Protein AF-A0A956KUN6-F1 (afdb_monomer_lite)

Structure (mmCIF, N/CA/C/O backbone):
data_AF-A0A956KUN6-F1
#
_entry.id   AF-A0A956KUN6-F1
#
loop_
_atom_site.group_PDB
_atom_site.id
_atom_site.type_symbol
_atom_site.label_atom_id
_atom_site.label_alt_id
_atom_site.label_comp_id
_atom_site.label_asym_id
_atom_site.label_entity_id
_atom_site.label_seq_id
_atom_site.pdbx_PDB_ins_code
_atom_site.Cartn_x
_atom_site.Cartn_y
_atom_site.Cartn_z
_atom_site.occupancy
_atom_site.B_iso_or_equiv
_atom_site.auth_seq_id
_atom_site.auth_comp_id
_atom_site.auth_asym_id
_atom_site.auth_atom_id
_atom_site.pdbx_PDB_model_num
ATOM 1 N N . MET A 1 1 ? 69.480 1.632 -50.740 1.00 49.31 1 MET A N 1
ATOM 2 C CA . MET A 1 1 ? 69.255 0.387 -49.976 1.00 49.31 1 MET A CA 1
ATOM 3 C C . MET A 1 1 ? 67.986 0.590 -49.159 1.00 49.31 1 MET A C 1
ATOM 5 O O . MET A 1 1 ? 68.049 1.231 -48.122 1.00 49.31 1 MET A O 1
ATOM 9 N N . GLY A 1 2 ? 66.827 0.210 -49.704 1.00 48.28 2 GLY A N 1
ATOM 10 C CA . GLY A 1 2 ? 65.524 0.403 -49.057 1.00 48.28 2 GLY A CA 1
ATOM 11 C C . GLY A 1 2 ? 65.087 -0.887 -48.374 1.00 48.28 2 GLY A C 1
ATOM 12 O O . GLY A 1 2 ? 65.031 -1.923 -49.030 1.00 48.28 2 GLY A O 1
ATOM 13 N N . ALA A 1 3 ? 64.838 -0.832 -47.067 1.00 52.09 3 ALA A N 1
ATOM 14 C CA . ALA A 1 3 ? 64.346 -1.963 -46.294 1.00 52.09 3 ALA A CA 1
ATOM 15 C C . ALA A 1 3 ? 62.834 -2.117 -46.512 1.00 52.09 3 ALA A C 1
ATOM 17 O O . ALA A 1 3 ? 62.049 -1.254 -46.121 1.00 52.09 3 ALA A O 1
ATOM 18 N N . THR A 1 4 ? 62.436 -3.210 -47.157 1.00 58.94 4 THR A N 1
ATOM 19 C CA . THR A 1 4 ? 61.038 -3.619 -47.307 1.00 58.94 4 THR A CA 1
ATOM 20 C C . THR A 1 4 ? 60.556 -4.188 -45.974 1.00 58.94 4 THR A C 1
ATOM 22 O O . THR A 1 4 ? 61.025 -5.240 -45.545 1.00 58.94 4 THR A O 1
ATOM 25 N N . VAL A 1 5 ? 59.643 -3.491 -45.299 1.00 62.38 5 VAL A N 1
ATOM 26 C CA . VAL A 1 5 ? 58.968 -4.005 -44.099 1.00 62.38 5 VAL A CA 1
ATOM 27 C C . VAL A 1 5 ? 57.854 -4.958 -44.555 1.00 62.38 5 VAL A C 1
ATOM 29 O O . VAL A 1 5 ? 57.010 -4.535 -45.347 1.00 62.38 5 VAL A O 1
ATOM 32 N N . PRO A 1 6 ? 57.825 -6.229 -44.118 1.00 61.00 6 PRO A N 1
ATOM 33 C CA . PRO A 1 6 ? 56.735 -7.132 -44.464 1.00 61.00 6 PRO A CA 1
ATOM 34 C C . PRO A 1 6 ? 55.452 -6.735 -43.720 1.00 61.00 6 PRO A C 1
ATOM 36 O O . PRO A 1 6 ? 55.460 -6.518 -42.509 1.00 61.00 6 PRO A O 1
ATOM 39 N N . LEU A 1 7 ? 54.347 -6.646 -44.464 1.00 59.62 7 LEU A N 1
ATOM 40 C CA . LEU A 1 7 ? 52.996 -6.491 -43.921 1.00 59.62 7 LEU A CA 1
ATOM 41 C C . LEU A 1 7 ? 52.623 -7.724 -43.074 1.00 59.62 7 LEU A C 1
ATOM 43 O O . LEU A 1 7 ? 52.907 -8.848 -43.496 1.00 59.62 7 LEU A O 1
ATOM 47 N N . PRO A 1 8 ? 51.976 -7.549 -41.908 1.00 56.75 8 PRO A N 1
ATOM 48 C CA . PRO A 1 8 ? 51.474 -8.666 -41.120 1.00 56.75 8 PRO A CA 1
ATOM 49 C C . PRO A 1 8 ? 50.363 -9.402 -41.878 1.00 56.75 8 PRO A C 1
ATOM 51 O O . PRO A 1 8 ? 49.481 -8.789 -42.481 1.00 56.75 8 PRO A O 1
ATOM 54 N N . ALA A 1 9 ? 50.426 -10.733 -41.840 1.00 56.50 9 ALA A N 1
ATOM 55 C CA . ALA A 1 9 ? 49.410 -11.614 -42.392 1.00 56.50 9 ALA A CA 1
ATOM 56 C C . ALA A 1 9 ? 48.055 -11.328 -41.729 1.00 56.50 9 ALA A C 1
ATOM 58 O O . ALA A 1 9 ? 47.910 -11.440 -40.512 1.00 56.50 9 ALA A O 1
ATOM 59 N N . MET A 1 10 ? 47.075 -10.946 -42.546 1.00 47.75 10 MET A N 1
ATOM 60 C CA . MET A 1 10 ? 45.683 -10.787 -42.140 1.00 47.75 10 MET A CA 1
ATOM 61 C C . MET A 1 10 ? 45.176 -12.139 -41.633 1.00 47.75 10 MET A C 1
ATOM 63 O O . MET A 1 10 ? 45.100 -13.103 -42.398 1.00 47.75 10 MET A O 1
ATOM 67 N N . ALA A 1 11 ? 44.875 -12.209 -40.337 1.00 56.72 11 ALA A N 1
ATOM 68 C CA . ALA A 1 11 ? 44.166 -13.328 -39.738 1.00 56.72 11 ALA A CA 1
ATOM 69 C C . ALA A 1 11 ? 42.843 -13.539 -40.492 1.00 56.72 11 ALA A C 1
ATOM 71 O O . ALA A 1 11 ? 42.153 -12.573 -40.826 1.00 56.72 11 ALA A O 1
ATOM 72 N N . GLY A 1 12 ? 42.551 -14.801 -40.816 1.00 56.16 12 GLY A N 1
ATOM 73 C CA . GLY A 1 12 ? 41.376 -15.204 -41.584 1.00 56.16 12 GLY A CA 1
ATOM 74 C C . GLY A 1 12 ? 40.052 -14.770 -40.942 1.00 56.16 12 GLY A C 1
ATOM 75 O O . GLY A 1 12 ? 40.033 -14.350 -39.783 1.00 56.16 12 GLY A O 1
ATOM 76 N N . PRO A 1 13 ? 38.939 -14.856 -41.693 1.00 51.50 13 PRO A N 1
ATOM 77 C CA . PRO A 1 13 ? 37.625 -14.515 -41.170 1.00 51.50 13 PRO A CA 1
ATOM 78 C C . PRO A 1 13 ? 37.346 -15.373 -39.935 1.00 51.50 13 PRO A C 1
ATOM 80 O O . PRO A 1 13 ? 37.386 -16.599 -40.009 1.00 51.50 13 PRO A O 1
ATOM 83 N N . ALA A 1 14 ? 37.105 -14.710 -38.803 1.00 55.31 14 ALA A N 1
ATOM 84 C CA . ALA A 1 14 ? 36.580 -15.356 -37.616 1.00 55.31 14 ALA A CA 1
ATOM 85 C C . ALA A 1 14 ? 35.305 -16.101 -38.022 1.00 55.31 14 ALA A C 1
ATOM 87 O O . ALA A 1 14 ? 34.378 -15.490 -38.561 1.00 55.31 14 ALA A O 1
ATOM 88 N N . GLU A 1 15 ? 35.298 -17.418 -37.820 1.00 50.69 15 GLU A N 1
ATOM 89 C CA . GLU A 1 15 ? 34.084 -18.219 -37.877 1.00 50.69 15 GLU A CA 1
ATOM 90 C C . GLU A 1 15 ? 33.062 -17.541 -36.966 1.00 50.69 15 GLU A C 1
ATOM 92 O O . GLU A 1 15 ? 33.261 -17.412 -35.757 1.00 50.69 15 GLU A O 1
ATOM 97 N N . ILE A 1 16 ? 32.007 -17.011 -37.580 1.00 51.41 16 ILE A N 1
ATOM 98 C CA . ILE A 1 16 ? 30.849 -16.523 -36.853 1.00 51.41 16 ILE A CA 1
ATOM 99 C C . ILE A 1 16 ? 30.212 -17.779 -36.279 1.00 51.41 16 ILE A C 1
ATOM 101 O O . ILE A 1 16 ? 29.579 -18.544 -37.003 1.00 51.41 16 ILE A O 1
ATOM 105 N N . ASP A 1 17 ? 30.457 -18.001 -34.995 1.00 43.28 17 ASP A N 1
ATOM 106 C CA . ASP A 1 17 ? 29.761 -18.983 -34.188 1.00 43.28 17 ASP A CA 1
ATOM 107 C C . ASP A 1 17 ? 28.260 -18.663 -34.255 1.00 43.28 17 ASP A C 1
ATOM 109 O O . ASP A 1 17 ? 27.763 -17.704 -33.658 1.00 43.28 17 ASP A O 1
ATOM 113 N N . THR A 1 18 ? 27.545 -19.404 -35.099 1.00 49.00 18 THR A N 1
ATOM 114 C CA . THR A 1 18 ? 26.105 -19.247 -35.332 1.00 49.00 18 THR A CA 1
ATOM 115 C C . THR A 1 18 ? 25.255 -19.713 -34.147 1.00 49.00 18 THR A C 1
ATOM 117 O O . THR A 1 18 ? 24.033 -19.635 -34.229 1.00 49.00 18 THR A O 1
ATOM 120 N N . ASP A 1 19 ? 25.874 -20.115 -33.032 1.00 50.62 19 ASP A N 1
ATOM 121 C CA . ASP A 1 19 ? 25.210 -20.415 -31.759 1.00 50.62 19 ASP A CA 1
ATOM 122 C C . ASP A 1 19 ? 25.093 -19.194 -30.822 1.00 50.62 19 ASP A C 1
ATOM 124 O O . ASP A 1 19 ? 24.871 -19.338 -29.615 1.00 50.62 19 ASP A O 1
ATOM 128 N N . TYR A 1 20 ? 25.153 -17.962 -31.354 1.00 45.97 20 TYR A N 1
ATOM 129 C CA . TYR A 1 20 ? 24.687 -16.782 -30.616 1.00 45.97 20 TYR A CA 1
ATOM 130 C C . TYR A 1 20 ? 23.167 -16.855 -30.403 1.00 45.97 20 TYR A C 1
ATOM 132 O O . TYR A 1 20 ? 22.356 -16.278 -31.131 1.00 45.97 20 TYR A O 1
ATOM 140 N N . ARG A 1 21 ? 22.781 -17.583 -29.355 1.00 50.25 21 ARG A N 1
ATOM 141 C CA . ARG A 1 21 ? 21.462 -17.551 -28.736 1.00 50.25 21 ARG A CA 1
ATOM 142 C C . ARG A 1 21 ? 21.294 -16.154 -28.145 1.00 50.25 21 ARG A C 1
ATOM 144 O O . ARG A 1 21 ? 21.828 -15.855 -27.078 1.00 50.25 21 ARG A O 1
ATOM 151 N N . GLY A 1 22 ? 20.622 -15.281 -28.896 1.00 50.81 22 GLY A N 1
ATOM 152 C CA . GLY A 1 22 ? 20.287 -13.927 -28.463 1.00 50.81 22 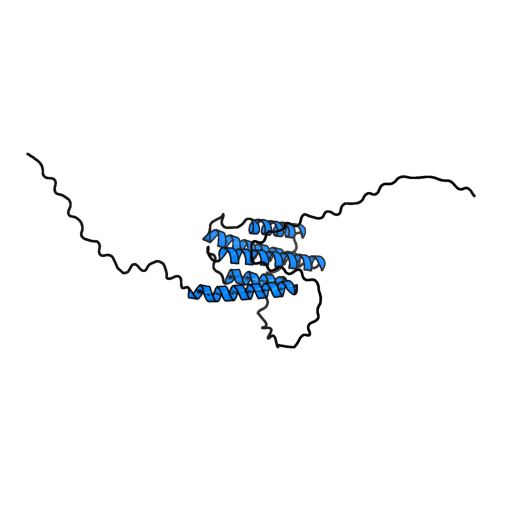GLY A CA 1
ATOM 153 C C . GLY A 1 22 ? 19.594 -13.915 -27.093 1.00 50.81 22 GLY A C 1
ATOM 154 O O . GLY A 1 22 ? 19.105 -14.956 -26.640 1.00 50.81 22 GLY A O 1
ATOM 155 N N . PRO A 1 23 ? 19.570 -12.759 -26.403 1.00 46.50 23 PRO A N 1
ATOM 156 C CA . PRO A 1 23 ? 18.934 -12.649 -25.098 1.00 46.50 23 PRO A CA 1
ATOM 157 C C . PRO A 1 23 ? 17.497 -13.157 -25.203 1.00 46.50 23 PRO A C 1
ATOM 159 O O . PRO A 1 23 ? 16.753 -12.686 -26.057 1.00 46.50 23 PRO A O 1
ATOM 162 N N . ALA A 1 24 ? 17.205 -14.160 -24.370 1.00 49.34 24 AL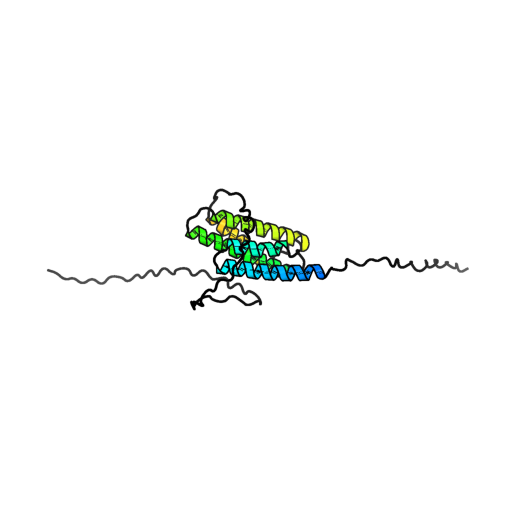A A N 1
ATOM 163 C CA . ALA A 1 24 ? 15.910 -14.750 -24.060 1.00 49.34 24 ALA A CA 1
ATOM 164 C C . ALA A 1 24 ? 14.744 -14.205 -24.895 1.00 49.34 24 ALA A C 1
ATOM 166 O O . ALA A 1 24 ? 14.339 -13.056 -24.720 1.00 49.34 24 ALA A O 1
ATOM 167 N N . GLU A 1 25 ? 14.170 -15.061 -25.744 1.00 45.97 25 GLU A N 1
ATOM 168 C CA . GLU A 1 25 ? 12.785 -14.906 -26.180 1.00 45.97 25 GLU A CA 1
ATOM 169 C C . GLU A 1 25 ? 11.957 -14.557 -24.938 1.00 45.97 25 GLU A C 1
ATOM 171 O O . GLU A 1 25 ? 11.797 -15.376 -24.031 1.00 45.97 25 GLU A O 1
ATOM 176 N N . ILE A 1 26 ? 11.529 -13.296 -24.840 1.00 49.44 26 ILE A N 1
ATOM 177 C CA . ILE A 1 26 ? 10.572 -12.883 -23.826 1.00 49.44 26 ILE A CA 1
ATOM 178 C C . ILE A 1 26 ? 9.319 -13.663 -24.184 1.00 49.44 26 ILE A C 1
ATOM 180 O O . ILE A 1 26 ? 8.681 -13.392 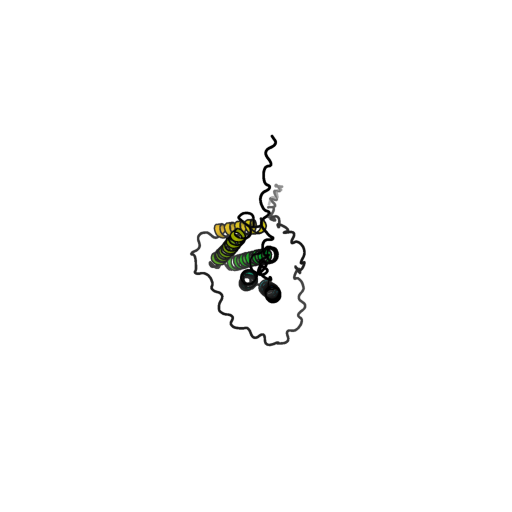-25.202 1.00 49.44 26 ILE A O 1
ATOM 184 N N . ASP A 1 27 ? 9.046 -14.694 -23.393 1.00 46.31 27 ASP A N 1
ATOM 185 C CA . ASP A 1 27 ? 7.898 -15.568 -23.544 1.00 46.31 27 ASP A CA 1
ATOM 186 C C . ASP A 1 27 ? 6.639 -14.721 -23.324 1.00 46.31 27 ASP A C 1
ATOM 188 O O . ASP A 1 27 ? 6.172 -14.496 -22.205 1.00 46.31 27 ASP A O 1
ATOM 192 N N . THR A 1 28 ? 6.142 -14.152 -24.419 1.00 52.31 28 THR A N 1
ATOM 193 C CA . THR A 1 28 ? 4.990 -13.242 -24.466 1.00 52.31 28 THR A CA 1
ATOM 194 C C . THR A 1 28 ? 3.720 -13.893 -23.907 1.00 52.31 28 THR A C 1
ATOM 196 O O . THR A 1 28 ? 2.812 -13.186 -23.476 1.00 52.31 28 THR A O 1
ATOM 199 N N . ASN A 1 29 ? 3.691 -15.226 -23.794 1.00 49.22 29 ASN A N 1
ATOM 200 C CA . ASN A 1 29 ? 2.631 -15.983 -23.128 1.00 49.22 29 ASN A CA 1
ATOM 201 C C . ASN A 1 29 ? 2.555 -15.755 -21.607 1.00 49.22 29 ASN A C 1
ATOM 203 O O . ASN A 1 29 ? 1.481 -15.903 -21.026 1.00 49.22 29 ASN A O 1
ATOM 207 N N . TYR A 1 30 ? 3.650 -15.374 -20.939 1.00 50.91 30 TYR A N 1
ATOM 208 C CA . TYR A 1 30 ? 3.641 -15.148 -19.485 1.00 50.91 30 TYR A CA 1
ATOM 209 C C . TYR A 1 30 ? 2.917 -13.841 -19.096 1.00 50.91 30 TYR A C 1
ATOM 211 O O . TYR A 1 30 ? 2.376 -13.705 -17.994 1.00 50.91 30 TYR A O 1
ATOM 219 N N . GLN A 1 31 ? 2.871 -12.867 -20.008 1.00 54.00 31 GLN A N 1
ATOM 220 C CA . GLN A 1 31 ? 2.276 -11.555 -19.744 1.00 54.00 31 GLN A CA 1
ATOM 221 C C . GLN A 1 31 ? 0.753 -11.527 -19.932 1.00 54.00 31 GLN A C 1
ATOM 223 O O . GLN A 1 31 ? 0.071 -10.811 -19.203 1.00 54.00 31 GLN A O 1
ATOM 228 N N . ASP A 1 32 ? 0.195 -12.339 -20.832 1.00 59.69 32 ASP A N 1
ATOM 229 C CA . ASP A 1 32 ? -1.245 -12.291 -21.132 1.00 59.69 32 ASP A CA 1
ATOM 230 C C . ASP A 1 32 ? -2.102 -12.847 -19.971 1.00 59.69 32 ASP A C 1
ATOM 232 O O . ASP A 1 32 ? -3.078 -12.235 -19.530 1.00 59.69 32 ASP A O 1
ATOM 236 N N . GLY A 1 33 ? -1.668 -13.959 -19.361 1.00 67.94 33 GLY A N 1
ATOM 237 C CA . GLY A 1 33 ? -2.353 -14.545 -18.200 1.00 67.94 33 GLY A CA 1
ATOM 238 C C . GLY A 1 33 ? -2.260 -13.697 -16.923 1.00 67.94 33 GLY A C 1
ATOM 239 O O . GLY A 1 33 ? -3.209 -13.641 -16.131 1.00 67.94 33 GLY A O 1
ATOM 240 N N . SER A 1 34 ? -1.136 -13.004 -16.723 1.00 77.12 34 SER A N 1
ATOM 241 C CA . SER A 1 34 ? -0.916 -12.148 -15.551 1.00 77.12 34 SER A CA 1
ATOM 242 C C . SER A 1 34 ? -1.674 -10.822 -15.656 1.00 77.12 34 SER A C 1
ATOM 244 O O . SER A 1 34 ? -2.268 -10.397 -14.666 1.00 77.12 34 SER A O 1
ATOM 246 N N . ALA A 1 35 ? -1.774 -10.229 -16.850 1.00 75.38 35 ALA A N 1
ATOM 247 C CA . ALA A 1 35 ? -2.579 -9.028 -17.084 1.00 75.38 35 ALA A CA 1
ATOM 248 C C . ALA A 1 35 ? -4.082 -9.270 -16.843 1.00 75.38 35 ALA A C 1
ATOM 250 O O . ALA A 1 35 ? -4.745 -8.482 -16.161 1.00 75.38 35 ALA A O 1
ATOM 251 N N . GLY A 1 36 ? -4.624 -10.389 -17.341 1.00 79.31 36 GLY A N 1
ATOM 252 C CA . GLY A 1 36 ? -6.014 -10.780 -17.073 1.00 79.31 36 GLY A CA 1
ATOM 253 C C . GLY A 1 36 ? -6.287 -10.995 -15.580 1.00 79.31 36 GLY A C 1
ATOM 254 O O . GLY A 1 36 ? -7.305 -10.534 -15.055 1.00 79.31 36 GLY A O 1
ATOM 255 N N . SER A 1 37 ? -5.340 -11.626 -14.882 1.00 89.44 37 SER A N 1
ATOM 256 C CA . SER A 1 37 ? -5.414 -11.859 -13.435 1.00 89.44 37 SER A CA 1
ATOM 257 C C . SER A 1 37 ? -5.342 -10.554 -12.634 1.00 89.44 37 SER A C 1
ATOM 259 O O . SER A 1 37 ? -6.140 -10.357 -11.719 1.00 89.44 37 SER A O 1
ATOM 261 N N . ALA A 1 38 ? -4.455 -9.628 -13.010 1.00 92.25 38 ALA A N 1
ATOM 262 C CA . ALA A 1 38 ? -4.338 -8.317 -12.373 1.00 92.25 38 ALA A CA 1
ATOM 263 C C . ALA A 1 38 ? -5.641 -7.522 -12.502 1.00 92.25 38 ALA A C 1
ATOM 265 O O . ALA A 1 38 ? -6.173 -7.037 -11.508 1.00 92.25 38 ALA A O 1
ATOM 266 N N . ARG A 1 39 ? -6.241 -7.492 -13.697 1.00 92.50 39 ARG A N 1
ATOM 267 C CA . ARG A 1 39 ? -7.522 -6.812 -13.921 1.00 92.50 39 ARG A CA 1
ATOM 268 C C . ARG A 1 39 ? -8.664 -7.397 -13.083 1.00 92.50 39 ARG A C 1
ATOM 270 O O . ARG A 1 39 ? -9.527 -6.644 -12.623 1.00 92.50 39 ARG A O 1
ATOM 277 N N . ALA A 1 40 ? -8.704 -8.719 -12.913 1.00 93.94 40 ALA A N 1
ATOM 278 C CA . ALA A 1 40 ? -9.693 -9.376 -12.061 1.00 93.94 40 ALA A CA 1
ATOM 279 C C . ALA A 1 40 ? -9.490 -9.006 -10.582 1.00 93.94 40 ALA A C 1
ATOM 281 O O . ALA A 1 40 ? -10.455 -8.655 -9.905 1.00 93.94 40 ALA A O 1
ATOM 282 N N . LEU A 1 41 ? -8.240 -8.997 -10.109 1.00 96.88 41 LEU A N 1
ATOM 283 C CA . LEU A 1 41 ? -7.887 -8.564 -8.754 1.00 96.88 41 LEU A CA 1
ATOM 284 C C . LEU A 1 41 ? -8.220 -7.087 -8.511 1.00 96.88 41 LEU A C 1
ATOM 286 O O . LEU A 1 41 ? -8.731 -6.753 -7.445 1.00 96.88 41 LEU A O 1
ATOM 290 N N . THR A 1 42 ? -8.021 -6.212 -9.500 1.00 96.81 42 THR A N 1
ATOM 291 C CA . THR A 1 42 ? -8.415 -4.798 -9.413 1.00 96.81 42 THR A CA 1
ATOM 292 C C . THR A 1 42 ? -9.920 -4.653 -9.201 1.00 96.81 42 THR A C 1
ATOM 294 O O . THR A 1 42 ? -10.344 -3.915 -8.313 1.00 96.81 42 THR A O 1
ATOM 297 N N . GLN A 1 43 ? -10.733 -5.392 -9.965 1.00 97.12 43 GLN A N 1
ATOM 298 C CA . GLN A 1 43 ? -12.194 -5.391 -9.813 1.00 97.12 43 GLN A CA 1
ATOM 299 C C . GLN A 1 43 ? -12.637 -5.990 -8.477 1.00 97.12 43 GLN A C 1
ATOM 301 O O . GLN A 1 43 ? -13.528 -5.442 -7.832 1.00 97.12 43 GLN A O 1
ATOM 306 N N . GLN A 1 44 ? -12.006 -7.085 -8.046 1.00 97.00 44 GLN A N 1
ATOM 307 C CA . GLN A 1 44 ? -12.271 -7.699 -6.748 1.00 97.00 44 GLN A CA 1
ATOM 308 C C . GLN A 1 44 ? -11.976 -6.723 -5.605 1.00 97.00 44 GLN A C 1
ATOM 310 O O . GLN A 1 44 ? -12.803 -6.566 -4.709 1.00 97.00 44 GLN A O 1
ATOM 315 N N . GLY A 1 45 ? -10.823 -6.049 -5.649 1.00 97.81 45 GLY A N 1
ATOM 316 C CA . GLY A 1 45 ? -10.445 -5.075 -4.635 1.00 97.81 45 GLY A CA 1
ATOM 317 C C . GLY A 1 45 ? -11.394 -3.882 -4.600 1.00 97.81 45 GLY A C 1
ATOM 318 O O . GLY A 1 45 ? -11.836 -3.493 -3.523 1.00 97.81 45 GLY A O 1
ATOM 319 N N . GLN A 1 46 ? -11.804 -3.375 -5.768 1.00 97.94 46 GLN A N 1
ATOM 320 C CA . GLN A 1 46 ? -12.794 -2.300 -5.851 1.00 97.94 46 GLN A CA 1
ATOM 321 C C . GLN A 1 46 ? -14.144 -2.718 -5.258 1.00 97.94 46 GLN A C 1
ATOM 323 O O . GLN A 1 46 ? -14.702 -1.994 -4.441 1.00 97.94 46 GLN A O 1
ATOM 328 N N . ALA A 1 47 ? -14.647 -3.903 -5.612 1.00 97.62 47 ALA A N 1
ATOM 329 C CA . ALA A 1 47 ? -15.910 -4.407 -5.079 1.00 97.62 47 ALA A CA 1
ATOM 330 C C . ALA A 1 47 ? -15.865 -4.587 -3.550 1.00 97.62 47 ALA A C 1
ATOM 332 O O . ALA A 1 47 ? -16.826 -4.242 -2.863 1.00 97.62 47 ALA A O 1
ATOM 333 N N . ALA A 1 48 ? -14.747 -5.084 -3.008 1.00 97.25 48 ALA A N 1
ATOM 334 C CA . ALA A 1 48 ? -14.543 -5.191 -1.564 1.00 97.25 48 ALA A CA 1
ATOM 335 C C . ALA A 1 48 ? -14.499 -3.807 -0.892 1.00 97.25 48 ALA A C 1
ATOM 337 O O . ALA A 1 48 ? -15.138 -3.599 0.140 1.00 97.25 48 ALA A O 1
ATOM 338 N N . PHE A 1 49 ? -13.820 -2.838 -1.512 1.00 98.00 49 PHE A N 1
ATOM 339 C CA . PHE A 1 49 ? -13.745 -1.466 -1.015 1.00 98.00 49 PHE A CA 1
ATOM 340 C C . PHE A 1 49 ? -15.128 -0.805 -0.972 1.00 98.00 49 PHE A C 1
ATOM 342 O O . PHE A 1 49 ? -15.504 -0.233 0.050 1.00 98.00 49 PHE A O 1
ATOM 349 N N . ASP A 1 50 ? -15.914 -0.949 -2.042 1.00 97.19 50 ASP A N 1
ATOM 350 C CA . ASP A 1 50 ? -17.279 -0.419 -2.139 1.00 97.19 50 ASP A CA 1
ATOM 351 C C . ASP A 1 50 ? -18.226 -1.067 -1.114 1.00 97.19 50 ASP A C 1
ATOM 353 O O . ASP A 1 50 ? -19.150 -0.422 -0.615 1.00 97.19 50 ASP A O 1
ATOM 357 N N . ALA A 1 51 ? -17.977 -2.330 -0.749 1.00 97.00 51 ALA A N 1
ATOM 358 C CA . ALA A 1 51 ? -18.687 -3.034 0.319 1.00 97.00 51 ALA A CA 1
ATOM 359 C C . ALA A 1 51 ? -18.221 -2.638 1.739 1.00 97.00 51 ALA A C 1
ATOM 361 O O . ALA A 1 51 ? -18.777 -3.112 2.733 1.00 97.00 51 ALA A O 1
ATOM 362 N N . GLY A 1 52 ? -17.200 -1.783 1.859 1.00 96.06 52 GLY A N 1
ATOM 363 C CA . GLY A 1 52 ? -16.575 -1.406 3.127 1.00 96.06 52 GLY A CA 1
ATOM 364 C C . GLY A 1 52 ? -15.672 -2.488 3.730 1.00 96.06 52 GLY A C 1
ATOM 365 O O . GLY A 1 52 ? -15.241 -2.339 4.878 1.00 96.06 52 GLY A O 1
ATOM 366 N N . ASP A 1 53 ? -15.383 -3.563 2.990 1.00 97.62 53 ASP A N 1
ATOM 367 C CA . ASP A 1 53 ? -14.369 -4.563 3.333 1.00 97.62 53 ASP A CA 1
ATOM 368 C C . ASP A 1 53 ? -12.987 -4.078 2.880 1.00 97.62 53 ASP A C 1
ATOM 370 O O . ASP A 1 53 ? -12.403 -4.515 1.885 1.00 97.62 53 ASP A O 1
ATOM 374 N N . TYR A 1 54 ? -12.461 -3.115 3.630 1.00 97.62 54 TYR A N 1
ATOM 375 C CA . TYR A 1 54 ? -11.191 -2.481 3.304 1.00 97.62 54 TYR A CA 1
ATOM 376 C C . TYR A 1 54 ? -9.994 -3.439 3.405 1.00 97.62 54 TYR A C 1
ATOM 378 O O . TYR A 1 54 ? -9.031 -3.291 2.656 1.00 97.62 54 TYR A O 1
ATOM 386 N N . LEU A 1 55 ? -10.037 -4.446 4.284 1.00 97.38 55 LEU A N 1
ATOM 387 C CA . LEU A 1 55 ? -8.956 -5.433 4.373 1.00 97.38 55 LEU A CA 1
ATOM 388 C C . LEU A 1 55 ? -9.002 -6.417 3.202 1.00 97.38 55 LEU A C 1
ATOM 390 O O . LEU A 1 55 ? -7.951 -6.730 2.640 1.00 97.38 55 LEU A O 1
ATOM 394 N N . GLY A 1 56 ? -10.197 -6.852 2.790 1.00 96.44 56 GLY A N 1
ATOM 395 C CA . GLY A 1 56 ? -10.378 -7.625 1.563 1.00 96.44 56 GLY A CA 1
ATOM 396 C C . GLY A 1 56 ? -9.896 -6.861 0.329 1.00 96.44 56 GLY A C 1
ATOM 397 O O . GLY A 1 56 ? -9.188 -7.429 -0.506 1.00 96.44 56 GLY A O 1
ATOM 398 N N . ALA A 1 57 ? -10.180 -5.557 0.259 1.00 98.38 57 ALA A N 1
ATOM 399 C CA . ALA A 1 57 ? -9.697 -4.684 -0.810 1.00 98.38 57 ALA A CA 1
ATOM 400 C C . ALA A 1 57 ? -8.164 -4.620 -0.865 1.00 98.38 57 ALA A C 1
ATOM 402 O O . ALA A 1 57 ? -7.563 -4.920 -1.900 1.00 98.38 57 ALA A O 1
ATOM 403 N N . ALA A 1 58 ? -7.522 -4.310 0.268 1.00 98.19 58 ALA A N 1
ATOM 404 C CA . ALA A 1 58 ? -6.066 -4.280 0.377 1.00 98.19 58 ALA A CA 1
ATOM 405 C C . ALA A 1 58 ? -5.431 -5.629 0.003 1.00 98.19 58 ALA A C 1
ATOM 407 O O . ALA A 1 58 ? -4.438 -5.674 -0.721 1.00 98.19 58 ALA A O 1
ATOM 408 N N . ALA A 1 59 ? -6.013 -6.744 0.451 1.00 97.75 59 ALA A N 1
ATOM 409 C CA . ALA A 1 59 ? -5.510 -8.075 0.131 1.00 97.75 59 ALA A CA 1
ATOM 410 C C . ALA A 1 59 ? -5.595 -8.392 -1.371 1.00 97.75 59 ALA A C 1
ATOM 412 O O . ALA A 1 59 ? -4.656 -8.972 -1.921 1.00 97.75 59 ALA A O 1
ATOM 413 N N . ALA A 1 60 ? -6.687 -8.009 -2.039 1.00 97.62 60 ALA A N 1
ATOM 414 C CA . ALA A 1 60 ? -6.855 -8.212 -3.475 1.00 97.62 60 ALA A CA 1
ATOM 415 C C . ALA A 1 60 ? -5.837 -7.398 -4.287 1.00 97.62 60 ALA A C 1
ATOM 417 O O . ALA A 1 60 ? -5.154 -7.956 -5.144 1.00 97.62 60 ALA A O 1
ATOM 418 N N . TRP A 1 61 ? -5.667 -6.111 -3.976 1.00 98.38 61 TRP A N 1
ATOM 419 C CA . TRP A 1 61 ? -4.694 -5.266 -4.672 1.00 98.38 61 TRP A CA 1
ATOM 420 C C . TRP A 1 61 ? -3.245 -5.655 -4.362 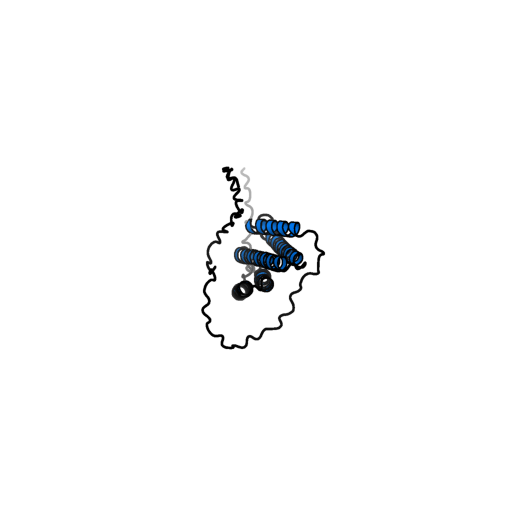1.00 98.38 61 TRP A C 1
ATOM 422 O O . TRP A 1 61 ? -2.414 -5.655 -5.265 1.00 98.38 61 TRP A O 1
ATOM 432 N N . ARG A 1 62 ? -2.936 -6.114 -3.141 1.00 97.75 62 ARG A N 1
ATOM 433 C CA . ARG A 1 62 ? -1.610 -6.667 -2.817 1.00 97.75 62 ARG A CA 1
ATOM 434 C C . ARG A 1 62 ? -1.243 -7.853 -3.709 1.00 97.75 62 ARG A C 1
ATOM 436 O O . ARG A 1 62 ? -0.105 -7.920 -4.158 1.00 97.75 62 ARG A O 1
ATOM 443 N N . LYS A 1 63 ? -2.188 -8.754 -4.011 1.00 96.94 63 LYS A N 1
ATOM 444 C CA . LYS A 1 63 ? -1.931 -9.907 -4.896 1.00 96.94 63 LYS A CA 1
ATOM 445 C C . LYS A 1 63 ? -1.461 -9.484 -6.293 1.00 96.94 63 LYS A C 1
ATOM 447 O O . LYS A 1 63 ? -0.767 -10.258 -6.942 1.00 96.94 63 LYS A O 1
ATOM 452 N N . ILE A 1 64 ? -1.786 -8.270 -6.752 1.00 96.62 64 ILE A N 1
ATOM 453 C CA . ILE A 1 64 ? -1.279 -7.729 -8.025 1.00 96.62 64 ILE A CA 1
ATOM 454 C C . ILE A 1 64 ? 0.249 -7.591 -7.973 1.00 96.62 64 ILE A C 1
ATOM 456 O O . ILE A 1 64 ? 0.930 -7.947 -8.934 1.00 96.62 64 ILE A O 1
ATOM 460 N N . LEU A 1 65 ? 0.796 -7.157 -6.832 1.00 96.38 65 LEU A N 1
ATOM 461 C CA . LEU A 1 65 ? 2.243 -7.068 -6.609 1.00 96.38 65 LEU A CA 1
ATOM 462 C C . LEU A 1 65 ? 2.916 -8.447 -6.555 1.00 96.38 65 LEU A C 1
ATOM 464 O O . LEU A 1 65 ? 4.104 -8.560 -6.834 1.00 96.38 65 LEU A O 1
ATOM 468 N N . ASP A 1 66 ? 2.174 -9.499 -6.213 1.00 94.06 66 ASP A N 1
ATOM 469 C CA . ASP A 1 66 ? 2.715 -10.859 -6.183 1.00 94.06 66 ASP A CA 1
ATOM 470 C C . ASP A 1 66 ? 2.785 -11.477 -7.593 1.00 94.06 66 ASP A C 1
ATOM 472 O O . ASP A 1 66 ? 3.679 -12.274 -7.878 1.00 94.06 66 ASP A O 1
ATOM 476 N N . ILE A 1 67 ? 1.850 -11.122 -8.486 1.00 94.75 67 ILE A N 1
ATOM 477 C CA . ILE A 1 67 ? 1.749 -11.722 -9.830 1.00 94.75 67 ILE A CA 1
ATOM 478 C C . ILE A 1 67 ? 2.441 -10.913 -10.928 1.00 94.75 67 ILE A C 1
ATOM 480 O O . ILE A 1 67 ? 2.880 -11.491 -11.924 1.00 94.75 67 ILE A O 1
ATOM 484 N N . LEU A 1 68 ? 2.522 -9.587 -10.787 1.00 93.94 68 LEU A N 1
ATOM 485 C CA . LEU A 1 68 ? 3.198 -8.733 -11.756 1.00 93.94 68 LEU A CA 1
ATOM 486 C C . LEU A 1 68 ? 4.657 -8.586 -11.337 1.00 93.94 68 LEU A C 1
ATOM 488 O O . LEU A 1 68 ? 4.902 -7.987 -10.301 1.00 93.94 68 LEU A O 1
ATOM 492 N N . PRO A 1 69 ? 5.646 -9.067 -12.104 1.00 93.69 69 PRO A N 1
ATOM 493 C CA . PRO A 1 69 ? 7.046 -8.849 -11.751 1.00 93.69 69 PRO A CA 1
ATOM 494 C C . PRO A 1 69 ? 7.427 -7.365 -11.853 1.00 93.69 69 PRO A C 1
ATOM 496 O O . PRO A 1 69 ? 6.944 -6.672 -12.751 1.00 93.69 69 PRO A O 1
ATOM 499 N N . GLU A 1 70 ? 8.329 -6.899 -10.984 1.00 94.50 70 GLU A N 1
ATOM 500 C CA . GLU A 1 70 ? 8.910 -5.552 -11.062 1.00 94.50 70 GLU A CA 1
ATOM 501 C C . GLU A 1 70 ? 9.775 -5.394 -12.325 1.00 94.50 70 GLU A C 1
ATOM 503 O O . GLU A 1 70 ? 10.802 -6.060 -12.486 1.00 94.50 70 GLU A O 1
ATOM 508 N N . ASN A 1 71 ? 9.331 -4.530 -13.239 1.00 93.38 71 ASN A N 1
ATOM 509 C CA . ASN A 1 71 ? 10.018 -4.118 -14.463 1.00 93.38 71 ASN A CA 1
ATOM 510 C C . ASN A 1 71 ? 9.350 -2.845 -15.021 1.00 93.38 71 ASN A C 1
ATOM 512 O O . ASN A 1 71 ? 8.255 -2.486 -14.596 1.00 93.38 71 ASN A O 1
ATOM 516 N N . GLU A 1 72 ? 9.967 -2.205 -16.019 1.00 90.88 72 GLU A N 1
ATOM 517 C CA . GLU A 1 72 ? 9.459 -0.949 -16.605 1.00 90.88 72 GLU A CA 1
ATOM 518 C C . GLU A 1 72 ? 8.027 -1.046 -17.159 1.00 90.88 72 GLU A C 1
ATOM 520 O O . GLU A 1 72 ? 7.293 -0.065 -17.105 1.00 90.88 72 GLU A O 1
ATOM 525 N N . LEU A 1 73 ? 7.602 -2.211 -17.666 1.00 91.81 73 LEU A N 1
ATOM 526 C CA . LEU A 1 73 ? 6.259 -2.381 -18.233 1.00 91.81 73 LEU A CA 1
ATOM 527 C C . LEU A 1 73 ? 5.175 -2.421 -17.148 1.00 91.81 73 LEU A C 1
ATOM 529 O O . LEU A 1 73 ? 4.096 -1.869 -17.331 1.00 91.81 73 LEU A O 1
ATOM 533 N N . ASN A 1 74 ? 5.457 -3.082 -16.026 1.00 93.69 74 ASN A N 1
ATOM 534 C CA . ASN A 1 74 ? 4.487 -3.303 -14.952 1.00 93.69 74 ASN A CA 1
ATOM 535 C C . ASN A 1 74 ? 4.553 -2.248 -13.847 1.00 93.69 74 ASN A C 1
ATOM 537 O O . ASN A 1 74 ? 3.720 -2.263 -12.941 1.00 93.69 74 ASN A O 1
ATOM 541 N N . ARG A 1 75 ? 5.561 -1.375 -13.878 1.00 93.69 75 ARG A N 1
ATOM 542 C CA . ARG A 1 75 ? 5.868 -0.441 -12.794 1.00 93.69 75 ARG A CA 1
ATOM 543 C C . ARG A 1 75 ? 4.683 0.444 -12.426 1.00 93.69 75 ARG A C 1
ATOM 545 O O . ARG A 1 75 ? 4.356 0.550 -11.251 1.00 93.69 75 ARG A O 1
ATOM 552 N N . GLU A 1 76 ? 4.022 1.039 -13.417 1.00 95.06 76 GLU A N 1
ATOM 553 C CA . GLU A 1 76 ? 2.865 1.913 -13.182 1.00 95.06 76 GLU A CA 1
ATOM 554 C C . GLU A 1 76 ? 1.703 1.153 -12.528 1.00 95.06 76 GLU A C 1
ATOM 556 O O . GLU A 1 76 ? 1.149 1.608 -11.528 1.00 95.06 76 GLU A O 1
ATOM 561 N N . GLU A 1 77 ? 1.371 -0.035 -13.039 1.00 95.38 77 GLU A N 1
ATOM 562 C CA . GLU A 1 77 ? 0.275 -0.852 -12.504 1.00 95.38 77 GLU A CA 1
ATOM 563 C C . GLU A 1 77 ? 0.577 -1.329 -11.076 1.00 95.38 77 GLU A C 1
ATOM 565 O O . GLU A 1 77 ? -0.290 -1.283 -10.203 1.00 95.38 77 GLU A O 1
ATOM 570 N N . ARG A 1 78 ? 1.823 -1.740 -10.808 1.00 97.38 78 ARG A N 1
ATOM 571 C CA . ARG A 1 78 ? 2.273 -2.132 -9.466 1.00 97.38 78 ARG A CA 1
ATOM 572 C C . ARG A 1 78 ? 2.240 -0.955 -8.498 1.00 97.38 78 ARG A C 1
ATOM 574 O O . ARG A 1 78 ? 1.747 -1.099 -7.384 1.00 97.38 78 ARG A O 1
ATOM 581 N N . GLU A 1 79 ? 2.713 0.217 -8.909 1.00 97.94 79 GLU A N 1
ATOM 582 C CA . GLU A 1 79 ? 2.656 1.411 -8.066 1.00 97.94 79 GLU A CA 1
ATOM 583 C C . GLU A 1 79 ? 1.211 1.794 -7.731 1.00 97.94 79 GLU A C 1
ATOM 585 O O . GLU A 1 79 ? 0.886 2.050 -6.570 1.00 97.94 79 GLU A O 1
ATOM 590 N N . ASN A 1 80 ? 0.327 1.773 -8.729 1.00 97.50 80 ASN A N 1
ATOM 591 C CA . ASN A 1 80 ? -1.090 2.043 -8.531 1.00 97.50 80 ASN A CA 1
ATOM 592 C C . ASN A 1 80 ? -1.707 1.040 -7.543 1.00 97.50 80 ASN A C 1
ATOM 594 O O . ASN A 1 80 ? -2.309 1.455 -6.554 1.00 97.50 80 ASN A O 1
ATOM 598 N N . ALA A 1 81 ? -1.475 -0.263 -7.747 1.00 98.06 81 ALA A N 1
ATOM 599 C CA . ALA A 1 81 ? -1.946 -1.328 -6.861 1.00 98.06 81 ALA A CA 1
ATOM 600 C C . ALA A 1 81 ? -1.455 -1.161 -5.412 1.00 98.06 81 ALA A C 1
ATOM 602 O O . ALA A 1 81 ? -2.218 -1.376 -4.465 1.00 98.06 81 ALA A O 1
ATOM 603 N N . LEU A 1 82 ? -0.203 -0.731 -5.222 1.00 98.56 82 LEU A N 1
ATOM 604 C CA . LEU A 1 82 ? 0.312 -0.382 -3.903 1.00 98.56 82 LEU A CA 1
ATOM 605 C C . LEU A 1 82 ? -0.475 0.785 -3.299 1.00 98.56 82 LEU A C 1
ATOM 607 O O . LEU A 1 82 ? -0.989 0.650 -2.192 1.00 98.56 82 LEU A O 1
ATOM 611 N N . LEU A 1 83 ? -0.567 1.920 -3.996 1.00 98.56 83 LEU A N 1
ATOM 612 C CA . LEU A 1 83 ? -1.173 3.141 -3.455 1.00 98.56 83 LEU A CA 1
ATOM 613 C C . LEU A 1 83 ? -2.639 2.929 -3.056 1.00 98.56 83 LEU A C 1
ATOM 615 O O . LEU A 1 83 ? -3.043 3.345 -1.969 1.00 98.56 83 LEU A O 1
ATOM 619 N N . ILE A 1 84 ? -3.419 2.215 -3.873 1.00 98.19 84 ILE A N 1
ATOM 620 C CA . ILE A 1 84 ? -4.810 1.881 -3.533 1.00 98.19 84 ILE A CA 1
ATOM 621 C C . ILE A 1 84 ? -4.892 0.883 -2.367 1.00 98.19 84 ILE A C 1
ATOM 623 O O . ILE A 1 84 ? -5.750 1.030 -1.496 1.00 98.19 84 ILE A O 1
ATOM 627 N N . SER A 1 85 ? -3.957 -0.071 -2.259 1.00 98.56 85 SER A N 1
ATOM 628 C CA . SER A 1 85 ? -3.866 -0.951 -1.086 1.00 98.56 85 SER A CA 1
ATOM 629 C C . SER A 1 85 ? -3.544 -0.181 0.195 1.00 98.56 85 SER A C 1
ATOM 631 O O . SER A 1 85 ? -4.117 -0.490 1.241 1.00 98.56 85 SER A O 1
ATOM 633 N N . LEU A 1 86 ? -2.645 0.804 0.139 1.00 98.50 86 LEU A N 1
ATOM 634 C CA . LEU A 1 86 ? -2.307 1.653 1.283 1.00 98.50 86 LEU A CA 1
ATOM 635 C C . LEU A 1 86 ? -3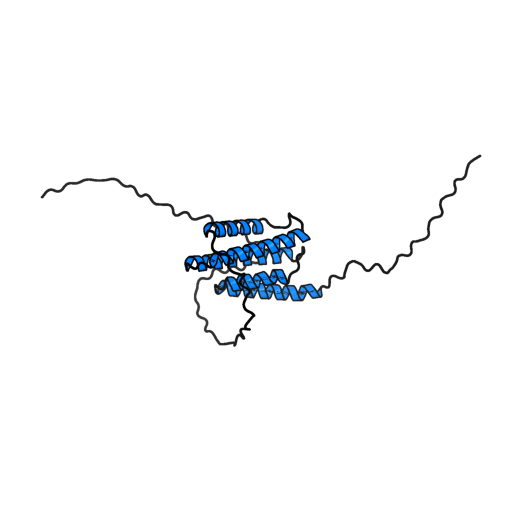.503 2.515 1.706 1.00 98.50 86 LEU A C 1
ATOM 637 O O . LEU A 1 86 ? -3.774 2.645 2.901 1.00 98.50 86 LEU A O 1
ATOM 641 N N . GLU A 1 87 ? -4.261 3.055 0.749 1.00 98.44 87 GLU A N 1
ATOM 642 C CA . GLU A 1 87 ? -5.502 3.779 1.037 1.00 98.44 87 GLU A CA 1
ATOM 643 C C . GLU A 1 87 ? -6.539 2.883 1.725 1.00 98.44 87 GLU A C 1
ATOM 645 O O . GLU A 1 87 ? -7.100 3.275 2.749 1.00 98.44 87 GLU A O 1
ATOM 650 N N . ALA A 1 88 ? -6.730 1.649 1.253 1.00 98.38 88 ALA A N 1
ATOM 651 C CA . ALA A 1 88 ? -7.594 0.677 1.919 1.00 98.38 88 ALA A CA 1
ATOM 652 C C . ALA A 1 88 ? -7.183 0.414 3.380 1.00 98.38 88 ALA A C 1
ATOM 654 O O . ALA A 1 88 ? -8.035 0.461 4.268 1.00 98.38 88 ALA A O 1
ATOM 655 N N . TYR A 1 89 ? -5.893 0.229 3.680 1.00 98.06 89 TYR A N 1
ATOM 656 C CA . TYR A 1 89 ? -5.445 0.093 5.074 1.00 98.06 89 TYR A CA 1
ATOM 657 C C . TYR A 1 89 ? -5.746 1.339 5.919 1.00 98.06 89 TYR A C 1
ATOM 659 O O . TYR A 1 89 ? -6.186 1.209 7.065 1.00 98.06 89 TYR A O 1
ATOM 667 N N . LYS A 1 90 ? -5.569 2.548 5.366 1.00 97.31 90 LYS A N 1
ATOM 668 C CA . LYS A 1 90 ? -5.933 3.798 6.055 1.00 97.31 90 LYS A CA 1
ATOM 669 C C . LYS A 1 90 ? -7.437 3.863 6.336 1.00 97.31 90 LYS A C 1
ATOM 671 O O . LYS A 1 90 ? -7.830 4.281 7.425 1.00 97.31 90 LYS A O 1
ATOM 676 N N . GLN A 1 91 ? -8.288 3.422 5.410 1.00 96.69 91 GLN A N 1
ATOM 677 C CA . GLN A 1 91 ? -9.739 3.360 5.627 1.00 96.69 91 GLN A CA 1
ATOM 678 C C . GLN A 1 91 ? -10.127 2.308 6.673 1.00 96.69 91 GLN A C 1
ATOM 680 O O . GLN A 1 91 ? -10.933 2.600 7.560 1.00 96.69 91 GLN A O 1
ATOM 685 N N . ALA A 1 92 ? -9.496 1.128 6.644 1.00 95.69 92 ALA A N 1
ATOM 686 C CA . ALA A 1 92 ? -9.657 0.103 7.675 1.00 95.69 92 ALA A CA 1
ATOM 687 C C . ALA A 1 92 ? -9.327 0.668 9.062 1.00 95.69 92 ALA A C 1
ATOM 689 O O . ALA A 1 92 ? -10.136 0.554 9.981 1.00 95.69 92 ALA A O 1
ATOM 690 N N . PHE A 1 93 ? -8.187 1.359 9.186 1.00 95.25 93 PHE A N 1
ATOM 691 C CA . PHE A 1 93 ? -7.758 2.036 10.410 1.00 95.25 93 PHE A CA 1
ATOM 692 C C . PHE A 1 93 ? -8.763 3.091 10.892 1.00 95.25 93 PHE A C 1
ATOM 694 O O . PHE A 1 93 ? -9.123 3.106 12.072 1.00 95.25 93 PHE A O 1
ATOM 701 N N . ARG A 1 94 ? -9.238 3.970 9.999 1.00 94.12 94 ARG A N 1
ATOM 702 C CA . ARG A 1 94 ? -10.224 5.006 10.347 1.00 94.12 94 ARG A CA 1
ATOM 703 C C . ARG A 1 94 ? -11.514 4.379 10.868 1.00 94.12 94 ARG A C 1
ATOM 705 O O . ARG A 1 94 ? -12.041 4.844 11.874 1.00 94.12 94 ARG A O 1
ATOM 712 N N . ARG A 1 95 ? -11.989 3.306 10.229 1.00 92.62 95 ARG A N 1
ATOM 713 C CA . ARG A 1 95 ? -13.201 2.588 10.641 1.00 92.62 95 ARG A CA 1
ATOM 714 C C . ARG A 1 95 ? -13.072 2.024 12.054 1.00 92.62 95 ARG A C 1
ATOM 716 O O . ARG A 1 95 ? -13.893 2.343 12.906 1.00 92.62 95 ARG A O 1
ATOM 723 N N . VAL A 1 96 ? -12.013 1.267 12.333 1.00 90.44 96 VAL A N 1
ATOM 724 C CA . VAL A 1 96 ? -11.831 0.670 13.667 1.00 90.44 96 VAL A CA 1
ATOM 725 C C . VAL A 1 96 ? -11.542 1.700 14.758 1.00 90.44 96 VAL A C 1
ATOM 727 O O . VAL A 1 96 ? -11.959 1.523 15.900 1.00 90.44 96 VAL A O 1
ATOM 730 N N . SER A 1 97 ? -10.901 2.817 14.402 1.00 86.06 97 SER A N 1
ATOM 731 C CA . SER A 1 97 ? -10.672 3.933 15.326 1.00 86.06 97 SER A CA 1
ATOM 732 C C . SER A 1 97 ? -11.980 4.609 15.747 1.00 86.06 97 SER A C 1
ATOM 734 O O . SER A 1 97 ? -12.120 4.999 16.903 1.00 86.06 97 SER A O 1
ATOM 736 N N . LEU A 1 98 ? -12.958 4.713 14.839 1.00 80.38 98 LEU A N 1
ATOM 737 C CA . LEU A 1 98 ? -14.305 5.201 15.162 1.00 80.38 98 LEU A CA 1
ATOM 738 C C . LEU A 1 98 ? -15.076 4.219 16.053 1.00 80.38 98 LEU A C 1
ATOM 740 O O . LEU A 1 98 ? -15.855 4.640 16.904 1.00 80.38 98 LEU A O 1
ATOM 744 N N . GLU A 1 99 ? -14.841 2.920 15.874 1.00 82.94 99 GLU A N 1
ATOM 745 C CA . GLU A 1 99 ? -15.423 1.849 16.691 1.00 82.94 99 GLU A CA 1
ATOM 746 C C . GLU A 1 99 ? -14.718 1.697 18.058 1.00 82.94 99 GLU A C 1
ATOM 748 O O . GLU A 1 99 ? -15.200 0.970 18.926 1.00 82.94 99 GLU A O 1
ATOM 753 N N . GLY A 1 100 ? -13.599 2.403 18.277 1.00 72.19 100 GLY A N 1
ATOM 754 C CA . GLY A 1 100 ? -12.843 2.398 19.530 1.00 72.19 100 GLY A CA 1
ATOM 755 C C . GLY A 1 100 ? -12.068 1.104 19.792 1.00 72.19 100 GLY A C 1
ATOM 756 O O . GLY A 1 100 ? -11.763 0.803 20.947 1.00 72.19 100 GLY A O 1
ATOM 757 N N . THR A 1 101 ? -11.760 0.318 18.755 1.00 72.25 101 THR A N 1
ATOM 758 C CA . THR A 1 101 ? -11.025 -0.943 18.917 1.00 72.25 101 THR A CA 1
ATOM 759 C C . THR A 1 101 ? -9.512 -0.724 18.804 1.00 72.25 101 THR A C 1
ATOM 761 O O . THR A 1 101 ? -9.024 0.105 18.036 1.00 72.25 101 THR A O 1
ATOM 764 N N . SER A 1 102 ? -8.734 -1.464 19.597 1.00 68.19 102 SER A N 1
ATOM 765 C CA . SER A 1 102 ? -7.275 -1.293 19.702 1.00 68.19 102 SER A CA 1
ATOM 766 C C . SER A 1 102 ? -6.481 -1.866 18.520 1.00 68.19 102 SER A C 1
ATOM 768 O O . SER A 1 102 ? -5.258 -1.739 18.488 1.00 68.19 102 SER A O 1
ATOM 770 N N . ASP A 1 103 ? -7.143 -2.515 17.561 1.00 77.75 103 ASP A N 1
ATOM 771 C CA . ASP A 1 103 ? -6.479 -3.269 16.490 1.00 77.75 103 ASP A CA 1
ATOM 772 C C . ASP A 1 103 ? -6.050 -2.394 15.300 1.00 77.75 103 ASP A C 1
ATOM 774 O O . ASP A 1 103 ? -5.266 -2.831 14.457 1.00 77.75 103 ASP A O 1
ATOM 778 N N . GLY A 1 104 ? -6.469 -1.124 15.256 1.00 85.69 104 GLY A N 1
ATOM 779 C CA . GLY A 1 104 ? -6.155 -0.219 14.146 1.00 85.69 104 GLY A CA 1
ATOM 780 C C . GLY A 1 104 ? -4.661 0.010 13.905 1.00 85.69 104 GLY A C 1
ATOM 781 O O . GLY A 1 104 ? -4.237 0.123 12.754 1.00 85.69 104 GLY A O 1
ATOM 782 N N . ALA A 1 105 ? -3.840 0.013 14.960 1.00 90.12 105 ALA A N 1
ATOM 783 C CA . ALA A 1 105 ? -2.390 0.153 14.816 1.00 90.12 105 ALA A CA 1
ATOM 784 C C . ALA A 1 105 ? -1.776 -0.979 13.976 1.00 90.12 105 ALA A C 1
ATOM 786 O O . ALA A 1 105 ? -0.777 -0.757 13.293 1.00 90.12 105 ALA A O 1
ATOM 787 N N . GLN A 1 106 ? -2.364 -2.182 14.004 1.00 91.56 106 GLN A N 1
ATOM 788 C CA . GLN A 1 106 ? -1.855 -3.308 13.228 1.00 91.56 106 GLN A CA 1
ATOM 789 C C . GLN A 1 106 ? -2.035 -3.083 11.725 1.00 91.56 106 GLN A C 1
ATOM 791 O O . GLN A 1 106 ? -1.099 -3.328 10.973 1.00 91.56 106 GLN A O 1
ATOM 796 N N . TYR A 1 107 ? -3.166 -2.521 11.293 1.00 94.50 107 TYR A N 1
ATOM 797 C CA . TYR A 1 107 ? -3.404 -2.218 9.876 1.00 94.50 107 TYR A CA 1
ATOM 798 C C . TYR A 1 107 ? -2.384 -1.227 9.314 1.00 94.50 107 TYR A C 1
ATOM 800 O O . TYR A 1 107 ? -1.909 -1.390 8.194 1.00 94.50 107 TYR A O 1
ATOM 808 N N . LEU A 1 108 ? -1.996 -0.226 10.108 1.00 95.50 108 LEU A N 1
ATOM 809 C CA . LEU A 1 108 ? -0.962 0.732 9.713 1.00 95.50 108 LEU A CA 1
ATOM 810 C C . LEU A 1 108 ? 0.422 0.072 9.628 1.00 95.50 108 LEU A C 1
ATOM 812 O O . LEU A 1 108 ? 1.185 0.364 8.711 1.00 95.50 108 LEU A O 1
ATOM 816 N N . ARG A 1 109 ? 0.749 -0.850 10.544 1.00 95.44 109 ARG A N 1
ATOM 817 C CA . ARG A 1 109 ? 2.007 -1.617 10.481 1.00 95.44 109 ARG A CA 1
ATOM 818 C C . ARG A 1 109 ? 2.054 -2.540 9.269 1.00 95.44 109 ARG A C 1
ATOM 820 O O . ARG A 1 109 ? 3.089 -2.606 8.614 1.00 95.44 109 ARG A O 1
ATOM 827 N N . ASP A 1 110 ? 0.948 -3.208 8.957 1.00 96.31 110 ASP A N 1
ATOM 828 C CA . ASP A 1 110 ? 0.839 -4.073 7.781 1.00 96.31 110 ASP A CA 1
ATOM 829 C C . ASP A 1 110 ? 0.997 -3.253 6.486 1.00 96.31 110 ASP A C 1
ATOM 831 O O . ASP A 1 110 ? 1.699 -3.675 5.564 1.00 96.31 110 ASP A O 1
ATOM 835 N N . ALA A 1 111 ? 0.439 -2.038 6.444 1.00 97.56 111 ALA A N 1
ATOM 836 C CA . ALA A 1 111 ? 0.627 -1.100 5.338 1.00 97.56 111 ALA A CA 1
ATOM 837 C C . ALA A 1 111 ? 2.093 -0.650 5.181 1.00 97.56 111 ALA A C 1
ATOM 839 O O . ALA A 1 111 ? 2.613 -0.624 4.064 1.00 97.56 111 ALA A O 1
ATOM 840 N N . LEU A 1 112 ? 2.793 -0.344 6.282 1.00 97.81 112 LEU A N 1
ATOM 841 C CA . LEU A 1 112 ? 4.222 -0.002 6.238 1.00 97.81 112 LEU A CA 1
ATOM 842 C C . LEU A 1 112 ? 5.078 -1.179 5.775 1.00 97.81 112 LEU A C 1
ATOM 844 O O . LEU A 1 112 ? 5.942 -0.995 4.921 1.00 97.81 112 LEU A O 1
ATOM 848 N N . ALA A 1 113 ? 4.803 -2.387 6.269 1.00 98.12 113 ALA A N 1
ATOM 849 C CA . ALA A 1 113 ? 5.506 -3.590 5.836 1.00 98.12 113 ALA A CA 1
ATOM 850 C C . ALA A 1 113 ? 5.336 -3.836 4.327 1.00 98.12 113 ALA A C 1
ATOM 852 O O . ALA A 1 113 ? 6.298 -4.195 3.645 1.00 98.12 113 ALA A O 1
ATOM 853 N N . LEU A 1 114 ? 4.134 -3.593 3.791 1.00 98.06 114 LEU A N 1
ATOM 854 C CA . LEU A 1 114 ? 3.864 -3.660 2.356 1.00 98.06 114 LEU A CA 1
ATOM 855 C C . LEU A 1 114 ? 4.657 -2.600 1.571 1.00 98.06 114 LEU A C 1
ATOM 857 O O . LEU A 1 114 ? 5.298 -2.922 0.570 1.00 98.06 114 LEU A O 1
ATOM 861 N N . CYS A 1 115 ? 4.658 -1.351 2.042 1.00 98.06 115 CYS A N 1
ATOM 862 C CA . CYS A 1 115 ? 5.406 -0.255 1.425 1.00 98.06 115 CYS A CA 1
ATOM 863 C C . CYS A 1 115 ? 6.927 -0.505 1.431 1.00 98.06 115 CYS A C 1
ATOM 865 O O . CYS A 1 115 ? 7.609 -0.217 0.443 1.00 98.06 115 CYS A O 1
ATOM 867 N N . ASP A 1 116 ? 7.466 -1.057 2.521 1.00 97.88 116 ASP A N 1
ATOM 868 C CA . ASP A 1 116 ? 8.880 -1.421 2.648 1.00 97.88 116 ASP A CA 1
ATOM 869 C C . ASP A 1 116 ? 9.260 -2.555 1.690 1.00 97.88 116 ASP A C 1
ATOM 871 O O . ASP A 1 116 ? 10.306 -2.490 1.038 1.00 97.88 116 ASP A O 1
ATOM 875 N N . ALA A 1 117 ? 8.402 -3.573 1.564 1.00 97.62 117 ALA A N 1
ATOM 876 C CA . ALA A 1 117 ? 8.607 -4.673 0.627 1.00 97.62 117 ALA A CA 1
ATOM 877 C C . ALA A 1 117 ? 8.664 -4.172 -0.825 1.00 97.62 117 ALA A C 1
ATOM 879 O O . ALA A 1 117 ? 9.624 -4.479 -1.536 1.00 97.62 117 ALA A O 1
ATOM 880 N N . TYR A 1 118 ? 7.704 -3.334 -1.229 1.00 97.56 118 TYR A N 1
ATOM 881 C CA . TYR A 1 118 ? 7.691 -2.707 -2.553 1.00 97.56 118 TYR A CA 1
ATOM 882 C C . TYR A 1 118 ? 8.937 -1.844 -2.794 1.00 97.56 118 TYR A C 1
ATOM 884 O O . TYR A 1 118 ? 9.641 -2.021 -3.785 1.00 97.56 118 TYR A O 1
ATOM 892 N N . THR A 1 119 ? 9.266 -0.953 -1.853 1.00 97.19 119 THR A N 1
ATOM 893 C CA . THR A 1 119 ? 10.421 -0.044 -1.959 1.00 97.19 119 THR A CA 1
ATOM 894 C C . THR A 1 119 ? 11.731 -0.811 -2.124 1.00 97.19 119 THR A C 1
ATOM 896 O O . THR A 1 119 ? 12.591 -0.431 -2.921 1.00 97.19 119 THR A O 1
ATOM 899 N N . LYS A 1 120 ? 11.884 -1.923 -1.398 1.00 96.81 120 LYS A N 1
ATOM 900 C CA . LYS A 1 120 ? 13.047 -2.803 -1.517 1.00 96.81 120 LYS A CA 1
ATOM 901 C C . LYS A 1 120 ? 13.144 -3.433 -2.907 1.00 96.81 120 LYS A C 1
ATOM 903 O O . LYS A 1 120 ? 14.246 -3.537 -3.447 1.00 96.81 120 LYS A O 1
ATOM 908 N N . GLU A 1 121 ? 12.023 -3.866 -3.476 1.00 96.06 121 GLU A N 1
ATOM 909 C CA . GLU A 1 121 ? 11.993 -4.476 -4.805 1.00 96.06 121 GLU A CA 1
ATOM 910 C C . GLU A 1 121 ? 12.293 -3.455 -5.909 1.00 96.06 121 GLU A C 1
ATOM 912 O O . GLU A 1 121 ? 13.203 -3.679 -6.710 1.00 96.06 121 GLU A O 1
ATOM 917 N N . VAL A 1 122 ? 11.627 -2.299 -5.884 1.00 96.62 122 VAL A N 1
ATOM 918 C CA . VAL A 1 122 ? 11.885 -1.185 -6.808 1.00 96.62 122 VAL A CA 1
ATOM 919 C C . VAL A 1 122 ? 13.339 -0.729 -6.718 1.00 96.62 122 VAL A C 1
ATOM 921 O O . VAL A 1 122 ? 14.004 -0.568 -7.739 1.00 96.62 122 VAL A O 1
ATOM 924 N N . GLY A 1 123 ? 13.876 -0.593 -5.502 1.00 95.94 123 GLY A N 1
ATOM 925 C CA . GLY A 1 123 ? 15.271 -0.221 -5.273 1.00 95.94 123 GLY A CA 1
ATOM 926 C C . GLY A 1 123 ? 16.273 -1.213 -5.870 1.00 95.94 123 GLY A C 1
ATOM 927 O O . GLY A 1 123 ? 17.341 -0.811 -6.330 1.00 95.94 123 GLY A O 1
ATOM 928 N N . ARG A 1 124 ? 15.922 -2.506 -5.912 1.00 95.88 124 ARG A N 1
ATOM 929 C CA . ARG A 1 124 ? 16.742 -3.558 -6.528 1.00 95.88 124 ARG A CA 1
ATOM 930 C C . ARG A 1 124 ? 16.753 -3.466 -8.056 1.00 95.88 124 ARG A C 1
ATOM 932 O O . ARG A 1 124 ? 17.785 -3.760 -8.652 1.00 95.88 124 ARG A O 1
ATOM 939 N N . VAL A 1 125 ? 15.626 -3.119 -8.679 1.00 95.56 125 VAL A N 1
ATOM 940 C CA . VAL A 1 125 ? 15.470 -3.123 -10.147 1.00 95.56 125 VAL A CA 1
ATOM 941 C C . VAL A 1 125 ? 15.841 -1.775 -10.769 1.00 95.56 125 VAL A C 1
ATOM 943 O O . VAL A 1 125 ? 16.577 -1.738 -11.751 1.00 95.56 125 VAL A O 1
ATOM 946 N N . HIS A 1 126 ? 15.383 -0.675 -10.174 1.00 93.31 126 HIS A N 1
ATOM 947 C CA . HIS A 1 126 ? 15.488 0.680 -10.728 1.00 93.31 126 HIS A CA 1
ATOM 948 C C . HIS A 1 126 ? 16.466 1.580 -9.953 1.00 93.31 126 HIS A C 1
ATOM 950 O O . HIS A 1 126 ? 16.696 2.729 -10.331 1.00 93.31 126 HIS A O 1
ATOM 956 N N . GLY A 1 127 ? 17.057 1.077 -8.865 1.00 93.88 127 GLY A N 1
ATOM 957 C CA . GLY A 1 127 ? 17.937 1.852 -7.995 1.00 93.88 127 GLY A CA 1
ATOM 958 C C . GLY A 1 127 ? 17.184 2.737 -6.989 1.00 93.88 127 GLY A C 1
ATOM 959 O O . GLY A 1 127 ? 15.953 2.760 -6.948 1.00 93.88 127 GLY A O 1
ATOM 960 N N . PRO A 1 128 ? 17.914 3.494 -6.149 1.00 87.62 128 PRO A N 1
ATOM 961 C CA . PRO A 1 128 ? 17.346 4.197 -4.993 1.00 87.62 128 PRO A CA 1
ATOM 962 C C . PRO A 1 128 ? 16.366 5.324 -5.355 1.00 87.62 128 PRO A C 1
ATOM 964 O O . PRO A 1 128 ? 15.565 5.725 -4.520 1.00 87.62 128 PRO A O 1
ATOM 967 N N . THR A 1 129 ? 16.409 5.829 -6.590 1.00 90.50 129 THR A N 1
ATOM 968 C CA . THR A 1 129 ? 15.502 6.870 -7.101 1.00 90.50 129 THR A CA 1
ATOM 969 C C . THR A 1 129 ? 14.270 6.297 -7.805 1.00 90.50 129 THR A C 1
ATOM 971 O O . THR A 1 129 ? 13.508 7.049 -8.405 1.00 90.50 129 THR A O 1
ATOM 974 N N . GLY A 1 130 ? 14.089 4.971 -7.793 1.00 91.31 130 GLY A N 1
ATOM 975 C CA . GLY A 1 130 ? 12.972 4.306 -8.464 1.00 91.31 130 GLY A CA 1
ATOM 976 C C . GLY A 1 130 ? 11.623 4.487 -7.763 1.00 91.31 130 GLY A C 1
ATOM 977 O O . GLY A 1 130 ? 10.582 4.333 -8.398 1.00 91.31 130 GLY A O 1
ATOM 978 N N . VAL A 1 131 ? 11.618 4.827 -6.474 1.00 95.88 131 VAL A N 1
ATOM 979 C CA . VAL A 1 131 ? 10.384 5.027 -5.703 1.00 95.88 131 VAL A CA 1
ATOM 980 C C . VAL A 1 131 ? 9.790 6.395 -6.020 1.00 95.88 131 VAL A C 1
ATOM 982 O O . VAL A 1 131 ? 10.497 7.403 -5.959 1.00 95.88 131 VAL A O 1
ATOM 985 N N . SER A 1 132 ? 8.497 6.445 -6.344 1.00 96.56 132 SER A N 1
ATOM 986 C CA . SER A 1 132 ? 7.839 7.711 -6.650 1.00 96.56 132 SER A CA 1
ATOM 987 C C . SER A 1 132 ? 7.580 8.564 -5.400 1.00 96.56 132 SER A C 1
ATOM 989 O O . SER A 1 132 ? 7.450 8.038 -4.287 1.00 96.56 132 SER A O 1
ATOM 991 N N . PRO A 1 133 ? 7.442 9.893 -5.565 1.00 97.38 133 PRO A N 1
ATOM 992 C CA . PRO A 1 133 ? 7.059 10.783 -4.473 1.00 97.38 133 PRO A CA 1
ATOM 993 C C . PRO A 1 133 ? 5.738 10.391 -3.799 1.00 97.38 133 PRO A C 1
ATOM 995 O O . PRO A 1 133 ? 5.643 10.479 -2.581 1.00 97.38 133 PRO A O 1
ATOM 998 N N . ALA A 1 134 ? 4.753 9.892 -4.554 1.00 96.88 134 ALA A N 1
ATOM 999 C CA . ALA A 1 134 ? 3.450 9.503 -4.010 1.00 96.88 134 ALA A CA 1
ATOM 1000 C C . ALA A 1 134 ? 3.560 8.349 -2.998 1.00 96.88 134 ALA A C 1
ATOM 1002 O O . ALA A 1 134 ? 2.899 8.362 -1.958 1.00 96.88 134 ALA A O 1
ATOM 1003 N N . VAL A 1 135 ? 4.436 7.373 -3.261 1.00 97.69 135 VAL A N 1
ATOM 1004 C CA . VAL A 1 135 ? 4.704 6.270 -2.324 1.00 97.69 135 VAL A CA 1
ATOM 1005 C C . VAL A 1 135 ? 5.376 6.789 -1.052 1.00 97.69 135 VAL A C 1
ATOM 1007 O O . VAL A 1 135 ? 4.993 6.401 0.053 1.00 97.69 135 VAL A O 1
ATOM 1010 N N . VAL A 1 136 ? 6.336 7.709 -1.188 1.00 97.56 136 VAL A N 1
ATOM 1011 C CA . VAL A 1 136 ? 7.011 8.343 -0.043 1.00 97.56 136 VAL A CA 1
ATOM 1012 C C . VAL A 1 136 ? 6.023 9.155 0.800 1.00 97.56 136 VAL A C 1
ATOM 1014 O O . VAL A 1 136 ? 6.005 9.018 2.022 1.00 97.56 136 VAL A O 1
ATOM 1017 N N . GLU A 1 137 ? 5.171 9.960 0.168 1.00 97.38 137 GLU A N 1
ATOM 1018 C CA . GLU A 1 137 ? 4.140 10.752 0.845 1.00 97.38 137 GLU A CA 1
ATOM 1019 C C . GLU A 1 137 ? 3.143 9.861 1.593 1.00 97.38 137 GLU A C 1
ATOM 1021 O O . GLU A 1 137 ? 2.877 10.091 2.775 1.00 97.38 137 GLU A O 1
ATOM 1026 N N . SER A 1 138 ? 2.647 8.796 0.951 1.00 97.62 138 SER A N 1
ATOM 1027 C CA . SER A 1 138 ? 1.722 7.862 1.599 1.00 97.62 138 SER A CA 1
ATOM 1028 C C . SER A 1 138 ? 2.368 7.140 2.785 1.00 97.62 138 SER A C 1
ATOM 1030 O O . SER A 1 138 ? 1.693 6.900 3.786 1.00 97.62 138 SER A O 1
ATOM 1032 N N . ARG A 1 139 ? 3.661 6.800 2.710 1.00 97.81 139 ARG A N 1
ATOM 1033 C CA . ARG A 1 139 ? 4.405 6.226 3.842 1.00 97.81 139 ARG A CA 1
ATOM 1034 C C . ARG A 1 139 ? 4.448 7.195 5.023 1.00 97.81 139 ARG A C 1
ATOM 1036 O O . ARG A 1 139 ? 4.116 6.798 6.137 1.00 97.81 139 ARG A O 1
ATOM 1043 N N . VAL A 1 140 ? 4.820 8.452 4.777 1.00 97.62 140 VAL A N 1
ATOM 1044 C CA . VAL A 1 140 ? 4.892 9.495 5.815 1.00 97.62 140 VAL A CA 1
ATOM 1045 C C . VAL A 1 140 ? 3.526 9.711 6.470 1.00 97.62 140 VAL A C 1
ATOM 1047 O O . VAL A 1 140 ? 3.444 9.848 7.690 1.00 97.62 140 VAL A O 1
ATOM 1050 N N . GLU A 1 141 ? 2.441 9.691 5.690 1.00 97.00 141 GLU A N 1
ATOM 1051 C CA . GLU A 1 141 ? 1.081 9.781 6.228 1.00 97.00 141 GLU A CA 1
ATOM 1052 C C . GLU A 1 141 ? 0.783 8.624 7.201 1.00 97.00 141 GLU A C 1
ATOM 1054 O O . GLU A 1 141 ? 0.306 8.859 8.314 1.00 97.00 141 GLU A O 1
ATOM 1059 N N . ILE A 1 142 ? 1.109 7.384 6.819 1.00 96.94 142 ILE A N 1
ATOM 1060 C CA . ILE A 1 142 ? 0.886 6.191 7.650 1.00 96.94 142 ILE A CA 1
ATOM 1061 C C . ILE A 1 142 ? 1.739 6.233 8.928 1.00 96.94 142 ILE A C 1
ATOM 1063 O O . ILE A 1 142 ? 1.234 5.933 10.012 1.00 96.94 142 ILE A O 1
ATOM 1067 N N . GLU A 1 143 ? 3.006 6.645 8.840 1.00 95.50 143 GLU A N 1
ATOM 1068 C CA . GLU A 1 143 ? 3.886 6.833 10.006 1.00 95.50 143 GLU A CA 1
ATOM 1069 C C . GLU A 1 143 ? 3.336 7.909 10.961 1.00 95.50 143 GLU A C 1
ATOM 1071 O O . GLU A 1 143 ? 3.356 7.738 12.188 1.00 95.50 143 GLU A O 1
ATOM 1076 N N . GLY A 1 144 ? 2.776 8.990 10.410 1.00 94.44 144 GLY A N 1
ATOM 1077 C CA . GLY A 1 144 ? 2.097 10.034 11.175 1.00 94.44 144 GLY A CA 1
ATOM 1078 C C . GLY A 1 144 ? 0.861 9.511 11.909 1.00 94.44 144 GLY A C 1
ATOM 1079 O O . GLY A 1 144 ? 0.695 9.774 13.102 1.00 94.44 144 GLY A O 1
ATOM 1080 N N . MET A 1 145 ? 0.028 8.711 11.234 1.00 92.94 145 MET A N 1
ATOM 1081 C CA . MET A 1 145 ? -1.127 8.054 11.857 1.00 92.94 145 MET A CA 1
ATOM 1082 C C . MET A 1 145 ? -0.696 7.112 12.984 1.00 92.94 145 MET A C 1
ATOM 1084 O O . MET A 1 145 ? -1.264 7.167 14.073 1.00 92.94 145 MET A O 1
ATOM 1088 N N . LEU A 1 146 ? 0.338 6.294 12.761 1.00 90.75 146 LEU A N 1
ATOM 1089 C CA . LEU A 1 146 ? 0.829 5.340 13.755 1.00 90.75 146 LEU A CA 1
ATOM 1090 C C . LEU A 1 146 ? 1.377 6.051 15.000 1.00 90.75 146 LEU A C 1
ATOM 1092 O O . LEU A 1 146 ? 1.105 5.629 16.122 1.00 90.75 146 LEU A O 1
ATOM 1096 N N . THR A 1 147 ? 2.085 7.167 14.812 1.00 88.75 147 THR A N 1
ATOM 1097 C CA . THR A 1 147 ? 2.565 8.009 15.919 1.00 88.75 147 THR A CA 1
ATOM 1098 C C . THR A 1 147 ? 1.405 8.559 16.754 1.00 88.75 147 THR A C 1
ATOM 1100 O O . THR A 1 147 ? 1.491 8.589 17.981 1.00 88.75 147 THR A O 1
ATOM 1103 N N . GLY A 1 148 ? 0.295 8.940 16.110 1.00 84.56 148 GLY A N 1
ATOM 1104 C CA . GLY A 1 148 ? -0.905 9.449 16.782 1.00 84.56 148 GLY A CA 1
ATOM 1105 C C . GLY A 1 148 ? -1.644 8.420 17.648 1.00 84.56 148 GLY A C 1
ATOM 1106 O O . GLY A 1 148 ? -2.318 8.809 18.599 1.00 84.56 148 GLY A O 1
ATOM 1107 N N . VAL A 1 149 ? -1.500 7.121 17.362 1.00 81.06 149 VAL A N 1
ATOM 1108 C CA . VAL A 1 149 ? -2.138 6.025 18.122 1.00 81.06 149 VAL A CA 1
ATOM 1109 C C . VAL A 1 149 ? -1.367 5.682 19.410 1.00 81.06 149 VAL A C 1
ATOM 1111 O O . VAL A 1 149 ? -1.920 5.066 20.320 1.00 81.06 149 VAL A O 1
ATOM 1114 N N . GLY A 1 150 ? -0.105 6.109 19.529 1.00 66.06 150 GLY A N 1
ATOM 1115 C CA . GLY A 1 150 ? 0.789 5.702 20.616 1.00 66.06 150 GLY A CA 1
ATOM 1116 C C . GLY A 1 150 ? 1.289 4.254 20.467 1.00 66.06 150 GLY A C 1
ATOM 1117 O O . GLY A 1 150 ? 0.897 3.542 19.538 1.00 66.06 150 GLY A O 1
ATOM 1118 N N . PRO A 1 151 ? 2.192 3.782 21.349 1.00 59.66 151 PRO A N 1
ATOM 1119 C CA . PRO A 1 151 ? 2.754 2.436 21.270 1.00 59.66 151 PRO A CA 1
ATOM 1120 C C . PRO A 1 151 ? 1.720 1.392 21.721 1.00 59.66 151 PRO A C 1
ATOM 1122 O O . PRO A 1 151 ? 1.776 0.885 22.836 1.00 59.66 151 PRO A O 1
ATOM 1125 N N . GLY A 1 152 ? 0.745 1.075 20.869 1.00 56.09 152 GLY A N 1
ATOM 1126 C CA . GLY A 1 152 ? -0.116 -0.094 21.067 1.00 56.09 152 GLY A CA 1
ATOM 1127 C C . GLY A 1 152 ? 0.704 -1.383 20.960 1.00 56.09 152 GLY A C 1
ATOM 1128 O O . GLY A 1 152 ? 1.652 -1.441 20.173 1.00 56.09 152 GLY A O 1
ATOM 1129 N N . GLU A 1 153 ? 0.358 -2.426 21.716 1.00 48.19 153 GLU A N 1
ATOM 1130 C CA . GLU A 1 153 ? 1.065 -3.711 21.637 1.00 48.19 153 GLU A CA 1
ATOM 1131 C C . GLU A 1 153 ? 1.030 -4.278 20.200 1.00 48.19 153 GLU A C 1
ATOM 1133 O O . GLU A 1 153 ? -0.021 -4.270 19.549 1.00 48.19 153 GLU A O 1
ATOM 1138 N N . PRO A 1 154 ? 2.168 -4.737 19.648 1.00 48.72 154 PRO A N 1
ATOM 1139 C CA . PRO A 1 154 ? 2.186 -5.436 18.371 1.00 48.72 154 PRO A CA 1
ATOM 1140 C C . PRO A 1 154 ? 1.473 -6.784 18.505 1.00 48.72 154 PRO A C 1
ATOM 1142 O O . PRO A 1 154 ? 1.814 -7.593 19.367 1.00 48.72 154 PRO A O 1
ATOM 1145 N N . ARG A 1 155 ? 0.493 -7.037 17.632 1.00 52.53 155 ARG A N 1
ATOM 1146 C CA . ARG A 1 155 ? -0.092 -8.370 17.447 1.00 52.53 155 ARG A CA 1
ATOM 1147 C C . ARG A 1 155 ? 0.539 -9.029 16.225 1.00 52.53 155 ARG A C 1
ATOM 1149 O O . ARG A 1 155 ? 1.110 -8.366 15.362 1.00 52.53 155 ARG A O 1
ATOM 1156 N N . THR A 1 156 ? 0.491 -10.355 16.186 1.00 43.19 156 THR A N 1
ATOM 1157 C CA . THR A 1 156 ? 0.992 -11.156 15.067 1.00 43.19 156 THR A CA 1
ATOM 1158 C C . THR A 1 156 ? 0.318 -10.730 13.756 1.00 43.19 156 THR A C 1
ATOM 1160 O O . THR A 1 156 ? -0.875 -10.417 13.780 1.00 43.19 156 THR A O 1
ATOM 1163 N N . PRO A 1 157 ? 1.043 -10.734 12.620 1.00 48.25 157 PRO A N 1
ATOM 1164 C CA . PRO A 1 157 ? 0.479 -10.387 11.320 1.00 48.25 157 PRO A CA 1
ATOM 1165 C C . PRO A 1 157 ? -0.796 -11.182 11.043 1.00 48.25 157 PRO A C 1
ATOM 1167 O O . PRO A 1 157 ? -0.830 -12.397 11.268 1.00 48.25 157 PRO A O 1
ATOM 1170 N N . ILE A 1 158 ? -1.833 -10.510 10.540 1.00 53.16 158 ILE A N 1
ATOM 1171 C CA . ILE A 1 158 ? -3.055 -11.179 10.100 1.00 53.16 158 ILE A CA 1
ATOM 1172 C C . ILE A 1 158 ? -2.693 -11.985 8.849 1.00 53.16 158 ILE A C 1
ATOM 1174 O O . ILE A 1 158 ? -2.559 -11.449 7.749 1.00 53.16 158 ILE A O 1
ATOM 1178 N N . VAL A 1 159 ? -2.504 -13.293 9.019 1.00 50.09 159 VAL A N 1
ATOM 1179 C CA . VAL A 1 159 ? -2.532 -14.234 7.899 1.00 50.09 159 VAL A CA 1
ATOM 1180 C C . VAL A 1 159 ? -3.984 -14.255 7.419 1.00 50.09 159 VAL A C 1
ATOM 1182 O O . VAL A 1 159 ? -4.857 -14.599 8.222 1.00 50.09 159 VAL A O 1
ATOM 1185 N N . PRO A 1 160 ? -4.287 -13.857 6.169 1.00 48.25 160 PRO A N 1
ATOM 1186 C CA . PRO A 1 160 ? -5.647 -13.958 5.666 1.00 48.25 160 PRO A CA 1
ATOM 1187 C C . PRO A 1 160 ? -6.091 -15.416 5.781 1.00 48.25 160 PRO A C 1
ATOM 1189 O O . PRO A 1 160 ? -5.346 -16.329 5.410 1.00 48.25 160 PRO A O 1
ATOM 1192 N N . ALA A 1 161 ? -7.277 -15.629 6.353 1.00 44.28 161 ALA A N 1
ATOM 1193 C CA . ALA A 1 161 ? -7.868 -16.955 6.435 1.00 44.28 161 ALA A CA 1
ATOM 1194 C C . ALA A 1 161 ? -7.884 -17.584 5.029 1.00 44.28 161 ALA A C 1
ATOM 1196 O O . ALA A 1 161 ? -8.127 -16.866 4.054 1.00 44.28 161 ALA A O 1
ATOM 1197 N N . PRO A 1 162 ? -7.595 -18.892 4.898 1.00 39.94 162 PRO A N 1
ATOM 1198 C CA . PRO A 1 162 ? -7.678 -19.563 3.610 1.00 39.94 162 PRO A CA 1
ATOM 1199 C C . PRO A 1 162 ? -9.069 -19.338 3.017 1.00 39.94 162 PRO A C 1
ATOM 1201 O O . PRO A 1 162 ? -10.065 -19.459 3.735 1.00 39.94 162 PRO A O 1
ATOM 1204 N N . ASP A 1 163 ? -9.095 -18.997 1.725 1.00 48.41 163 ASP A N 1
ATOM 1205 C CA . ASP A 1 163 ? -10.293 -18.828 0.903 1.00 48.41 163 ASP A CA 1
ATOM 1206 C C . ASP A 1 163 ? -11.273 -19.970 1.197 1.00 48.41 163 ASP A C 1
ATOM 1208 O O . ASP A 1 163 ? -11.135 -21.095 0.709 1.00 48.41 163 ASP A O 1
ATOM 1212 N N . THR A 1 164 ? -12.279 -19.695 2.023 1.00 39.69 164 THR A N 1
ATOM 1213 C CA . THR A 1 164 ? -13.480 -20.519 2.058 1.00 39.69 164 THR A CA 1
ATOM 1214 C C . THR A 1 164 ? -14.256 -20.061 0.848 1.00 39.69 164 THR A C 1
ATOM 1216 O O . THR A 1 164 ? -14.972 -19.069 0.913 1.00 39.69 164 THR A O 1
ATOM 1219 N N . GLY A 1 165 ? -13.990 -20.719 -0.285 1.00 39.56 165 GLY A N 1
ATOM 1220 C CA . GLY A 1 165 ? -14.575 -20.394 -1.576 1.00 39.56 165 GLY A CA 1
ATOM 1221 C C . GLY A 1 165 ? -16.066 -20.121 -1.432 1.00 39.56 165 GLY A C 1
ATOM 1222 O O . GLY A 1 165 ? -16.863 -21.045 -1.263 1.00 39.56 165 GLY A O 1
ATOM 1223 N N . LEU A 1 166 ? -16.427 -18.839 -1.472 1.00 38.53 166 LEU A N 1
ATOM 1224 C CA . LEU A 1 166 ? -17.806 -18.410 -1.577 1.00 38.53 166 LEU A CA 1
ATOM 1225 C C . LEU A 1 166 ? -18.251 -18.781 -2.985 1.00 38.53 166 LEU A C 1
ATOM 1227 O O . LEU A 1 166 ? -18.016 -18.063 -3.955 1.00 38.53 166 LEU A O 1
ATOM 1231 N N . VAL A 1 167 ? -18.864 -19.957 -3.087 1.00 42.66 167 VAL A N 1
ATOM 1232 C CA . VAL A 1 167 ? -19.735 -20.306 -4.200 1.00 42.66 167 VAL A CA 1
ATOM 1233 C C . VAL A 1 167 ? -20.866 -19.284 -4.174 1.00 42.66 167 VAL A C 1
ATOM 1235 O O . VAL A 1 167 ? -21.765 -19.357 -3.342 1.00 42.66 167 VAL A O 1
ATOM 1238 N N . LEU A 1 168 ? -20.780 -18.284 -5.048 1.00 41.50 168 LEU A N 1
ATOM 1239 C CA . LEU A 1 168 ? -21.893 -17.389 -5.324 1.00 41.50 168 LEU A CA 1
ATOM 1240 C C . LEU A 1 168 ? -22.955 -18.206 -6.068 1.00 41.50 168 LEU A C 1
ATOM 1242 O O . LEU A 1 168 ? -22.861 -18.401 -7.280 1.00 41.50 168 LEU A O 1
ATOM 1246 N N . GLU A 1 169 ? -23.949 -18.716 -5.342 1.00 38.00 169 GLU A N 1
ATOM 1247 C CA . GLU A 1 169 ? -25.214 -19.094 -5.969 1.00 38.00 169 GLU A CA 1
ATOM 1248 C C . GLU A 1 169 ? -25.856 -17.830 -6.569 1.00 38.00 169 GLU A C 1
ATOM 1250 O O . GLU A 1 169 ? -25.890 -16.783 -5.913 1.00 38.00 169 GLU A O 1
ATOM 1255 N N . PRO A 1 170 ? -26.344 -17.878 -7.820 1.00 46.56 170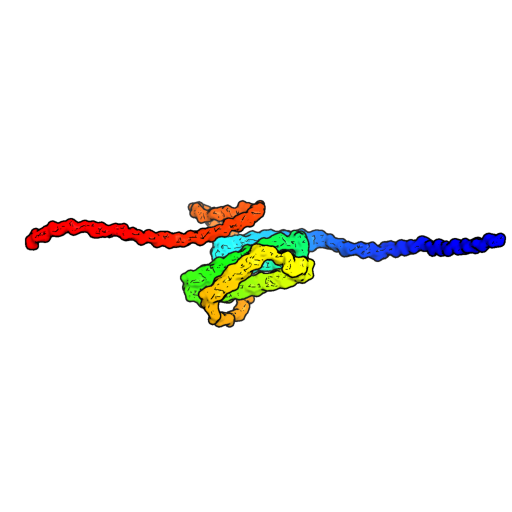 PRO A N 1
ATOM 1256 C CA . PRO A 1 170 ? -26.990 -16.735 -8.436 1.00 46.56 170 PRO A CA 1
ATOM 1257 C C . PRO A 1 170 ? -28.421 -16.640 -7.910 1.00 46.56 170 PRO A C 1
ATOM 1259 O O . PRO A 1 170 ? -29.330 -17.217 -8.506 1.00 46.56 170 PRO A O 1
ATOM 1262 N N . ASP A 1 171 ? -28.631 -15.910 -6.813 1.00 39.16 171 ASP A N 1
ATOM 1263 C CA . ASP A 1 171 ? -29.984 -15.574 -6.371 1.00 39.16 171 ASP A CA 1
ATOM 1264 C C . ASP A 1 171 ? -30.347 -14.112 -6.665 1.00 39.16 171 ASP A C 1
ATOM 1266 O O . ASP A 1 171 ? -29.572 -13.168 -6.494 1.00 39.16 171 ASP A O 1
ATOM 1270 N N . ASN A 1 172 ? -31.553 -13.962 -7.203 1.00 48.62 172 ASN A N 1
ATOM 1271 C CA . ASN A 1 172 ? -32.119 -12.753 -7.777 1.00 48.62 172 ASN A CA 1
ATOM 1272 C C . ASN A 1 172 ? -32.278 -11.649 -6.727 1.00 48.62 172 ASN A C 1
ATOM 1274 O O . ASN A 1 172 ? -33.224 -11.678 -5.937 1.00 48.62 172 ASN A O 1
ATOM 1278 N N . ILE A 1 173 ? -31.458 -10.595 -6.788 1.00 40.59 173 ILE A N 1
ATOM 1279 C CA . ILE A 1 173 ? -31.705 -9.387 -5.993 1.00 40.59 173 ILE A CA 1
ATOM 1280 C C . ILE A 1 173 ? -32.344 -8.294 -6.849 1.00 40.59 173 ILE A C 1
ATOM 1282 O O . ILE A 1 173 ? -31.801 -7.796 -7.836 1.00 40.59 173 ILE A O 1
ATOM 1286 N N . HIS A 1 174 ? -33.548 -7.933 -6.413 1.00 40.41 174 HIS A N 1
ATOM 1287 C CA . HIS A 1 174 ? -34.342 -6.803 -6.856 1.00 40.41 174 HIS A CA 1
ATOM 1288 C C . HIS A 1 174 ? -33.526 -5.504 -6.903 1.00 40.41 174 HIS A C 1
ATOM 1290 O O . HIS A 1 174 ? -32.860 -5.115 -5.945 1.00 40.41 174 HIS A O 1
ATOM 1296 N N . ARG A 1 175 ? -33.667 -4.787 -8.021 1.00 42.03 175 ARG A N 1
ATOM 1297 C CA . ARG A 1 175 ? -33.135 -3.442 -8.260 1.00 42.03 175 ARG A CA 1
ATOM 1298 C C . ARG A 1 175 ? -33.794 -2.431 -7.310 1.00 42.03 175 ARG A C 1
ATOM 1300 O O . ARG A 1 175 ? -34.789 -1.798 -7.654 1.00 42.03 175 ARG A O 1
ATOM 1307 N N . GLY A 1 176 ? -33.220 -2.265 -6.123 1.00 35.12 176 GLY A N 1
ATOM 1308 C CA . GLY A 1 176 ? -33.467 -1.130 -5.239 1.00 35.12 176 GLY A CA 1
ATOM 1309 C C . GLY A 1 176 ? -32.641 0.072 -5.690 1.00 35.12 176 GLY A C 1
ATOM 1310 O O . GLY A 1 176 ? -31.447 0.153 -5.428 1.00 35.12 176 GLY A O 1
ATOM 1311 N N . SER A 1 177 ? -33.278 0.999 -6.400 1.00 50.12 177 SER A N 1
ATOM 1312 C CA . SER A 1 177 ? -32.708 2.291 -6.791 1.00 50.12 177 SER A CA 1
ATOM 1313 C C . SER A 1 177 ? -32.465 3.170 -5.554 1.00 50.12 177 SER A C 1
ATOM 1315 O O . SER A 1 177 ? -33.372 3.875 -5.115 1.00 50.12 177 SER A O 1
ATOM 1317 N N . GLY A 1 178 ? -31.242 3.164 -5.023 1.00 35.66 178 GLY A N 1
ATOM 1318 C CA . GLY A 1 178 ? -30.757 4.099 -4.006 1.00 35.66 178 GLY A CA 1
ATOM 1319 C C . GLY A 1 178 ? -29.668 5.000 -4.584 1.00 35.66 178 GLY A C 1
ATOM 1320 O O . GLY A 1 178 ? -28.589 4.535 -4.928 1.00 35.66 178 GLY A O 1
ATOM 1321 N N . LYS A 1 179 ? -29.985 6.285 -4.745 1.00 49.72 179 LYS A N 1
ATOM 1322 C CA . LYS A 1 179 ? -29.088 7.337 -5.237 1.00 49.72 179 LYS A CA 1
ATOM 1323 C C . LYS A 1 179 ? -27.938 7.596 -4.244 1.00 49.72 179 LYS A C 1
ATOM 1325 O O . LYS A 1 179 ? -28.153 7.497 -3.039 1.00 49.72 179 LYS A O 1
ATOM 1330 N N . ASN A 1 180 ? -26.806 8.062 -4.791 1.00 48.66 180 ASN A N 1
ATOM 1331 C CA . ASN A 1 180 ? -25.652 8.721 -4.142 1.00 48.66 180 ASN A CA 1
ATOM 1332 C C . ASN A 1 180 ? -24.416 7.832 -3.898 1.00 48.66 180 ASN A C 1
ATOM 1334 O O . ASN A 1 180 ? -24.017 7.610 -2.761 1.00 48.66 180 ASN A O 1
ATOM 1338 N N . GLY A 1 181 ? -23.757 7.400 -4.974 1.00 36.06 181 GLY A N 1
ATOM 1339 C CA . GLY A 1 181 ? -22.355 6.982 -4.944 1.00 36.06 181 GLY A CA 1
ATOM 1340 C C . GLY A 1 181 ? -21.617 7.718 -6.052 1.00 36.06 181 GLY A C 1
ATOM 1341 O O . GLY A 1 181 ? -21.892 7.496 -7.230 1.00 36.06 181 GLY A O 1
ATOM 1342 N N . THR A 1 182 ? -20.763 8.666 -5.680 1.00 41.66 182 THR A N 1
ATOM 1343 C CA . THR A 1 182 ? -19.878 9.395 -6.589 1.00 41.66 182 THR A CA 1
ATOM 1344 C C . THR A 1 182 ? -18.970 8.381 -7.275 1.00 41.66 182 THR A C 1
ATOM 1346 O O . THR A 1 182 ? -18.049 7.858 -6.659 1.00 41.66 182 THR A O 1
ATOM 1349 N N . GLY A 1 183 ? -19.275 8.052 -8.529 1.00 36.28 183 GLY A N 1
ATOM 1350 C CA . GLY A 1 183 ? -18.483 7.117 -9.315 1.00 36.28 183 GLY A CA 1
ATOM 1351 C C . GLY A 1 183 ? -17.085 7.675 -9.549 1.00 36.28 183 GLY A C 1
ATOM 1352 O O . GLY A 1 183 ? -16.935 8.717 -10.185 1.00 36.28 183 GLY A O 1
ATOM 1353 N N . LEU A 1 184 ? -16.071 6.971 -9.053 1.00 46.72 184 LEU A N 1
ATOM 1354 C CA . LEU A 1 184 ? -14.685 7.187 -9.436 1.00 46.72 184 LEU A CA 1
ATOM 1355 C C . LEU A 1 184 ? -14.299 6.088 -10.432 1.00 46.72 184 LEU A C 1
ATOM 1357 O O . LEU A 1 184 ? -13.772 5.048 -10.063 1.00 46.72 184 LEU A O 1
ATOM 1361 N N . ILE A 1 185 ? -14.598 6.311 -11.711 1.00 52.72 185 ILE A N 1
ATOM 1362 C CA . ILE A 1 185 ? -13.892 5.628 -12.796 1.00 52.72 185 ILE A CA 1
ATOM 1363 C C . ILE A 1 185 ? -13.432 6.699 -13.773 1.00 52.72 185 ILE A C 1
ATOM 1365 O O . ILE A 1 185 ? -14.219 7.230 -14.553 1.00 52.72 185 ILE A O 1
ATOM 1369 N N . ALA A 1 186 ? -12.136 6.982 -13.737 1.00 38.12 186 ALA A N 1
ATOM 1370 C CA . ALA A 1 186 ? -11.407 7.485 -14.886 1.00 38.12 186 ALA A CA 1
ATOM 1371 C C . ALA A 1 186 ? -9.973 6.953 -14.801 1.00 38.12 186 ALA A C 1
ATOM 1373 O O . ALA A 1 186 ? -9.130 7.489 -14.088 1.00 38.12 186 ALA A O 1
ATOM 1374 N N . LEU A 1 187 ? -9.725 5.867 -15.537 1.00 44.75 187 LEU A N 1
ATOM 1375 C CA . LEU A 1 187 ? -8.408 5.564 -16.087 1.00 44.75 187 LEU A CA 1
ATOM 1376 C C . LEU A 1 187 ? -7.931 6.807 -16.855 1.00 44.75 187 LEU A C 1
ATOM 1378 O O . LEU A 1 187 ? -8.444 7.110 -17.931 1.00 44.75 187 LEU A O 1
ATOM 1382 N N . GLY A 1 188 ? -7.006 7.552 -16.261 1.00 32.31 188 GLY A N 1
ATOM 1383 C CA . GLY A 1 188 ? -6.458 8.785 -16.813 1.00 32.31 188 GLY A CA 1
ATOM 1384 C C . GLY A 1 188 ? -6.015 9.708 -15.691 1.00 32.31 188 GLY A C 1
ATOM 1385 O O . GLY A 1 188 ? -6.842 10.416 -15.131 1.00 32.31 188 GLY A O 1
ATOM 1386 N N . SER A 1 189 ? -4.716 9.683 -15.370 1.00 35.62 189 SER A N 1
ATOM 1387 C CA . SER A 1 189 ? -4.024 10.647 -14.499 1.00 35.62 189 SER A CA 1
ATOM 1388 C C . SER A 1 189 ? -4.819 11.063 -13.252 1.00 35.62 189 SER A C 1
ATOM 1390 O O . SER A 1 189 ? -5.534 12.069 -13.268 1.00 35.62 189 SER A O 1
ATOM 1392 N N . VAL A 1 190 ? -4.669 10.326 -12.148 1.00 31.66 190 VAL A N 1
ATOM 1393 C CA . VAL A 1 190 ? -5.181 10.772 -10.847 1.00 31.66 190 VAL A CA 1
ATOM 1394 C C . VAL A 1 190 ? -4.465 12.070 -10.476 1.00 31.66 190 VAL A C 1
ATOM 1396 O O . VAL A 1 190 ? -3.338 12.079 -9.992 1.00 31.66 190 VAL A O 1
ATOM 1399 N N . SER A 1 191 ? -5.135 13.194 -10.713 1.00 33.53 191 SER A N 1
ATOM 1400 C CA . SER A 1 191 ? -4.856 14.414 -9.973 1.00 33.53 191 SER A CA 1
ATOM 1401 C C . SER A 1 191 ? -5.305 14.140 -8.546 1.00 33.53 191 SER A C 1
ATOM 1403 O O . SER A 1 191 ? -6.502 14.133 -8.260 1.00 33.53 191 SER A O 1
ATOM 1405 N N . ILE A 1 192 ? -4.351 13.852 -7.662 1.00 38.91 192 ILE A N 1
ATOM 1406 C CA . ILE A 1 192 ? -4.596 13.811 -6.224 1.00 38.91 192 ILE A CA 1
ATOM 1407 C C . ILE A 1 192 ? -5.021 15.228 -5.837 1.00 38.91 192 ILE A C 1
ATOM 1409 O O . ILE A 1 192 ? -4.198 16.132 -5.694 1.00 38.91 192 ILE A O 1
ATOM 1413 N N . VAL A 1 193 ? -6.329 15.455 -5.719 1.00 32.75 193 VAL A N 1
ATOM 1414 C CA . VAL A 1 193 ? -6.838 16.646 -5.047 1.00 32.75 193 VAL A CA 1
ATOM 1415 C C . VAL A 1 193 ? -6.543 16.433 -3.571 1.00 32.75 193 VAL A C 1
ATOM 1417 O O . VAL A 1 193 ? -7.302 15.788 -2.852 1.00 32.75 193 VAL A O 1
ATOM 1420 N N . VAL A 1 194 ? -5.394 16.949 -3.140 1.00 40.47 194 VAL A N 1
ATOM 1421 C CA . VAL A 1 194 ? -5.051 17.132 -1.734 1.00 40.47 194 VAL A CA 1
ATOM 1422 C C . VAL A 1 194 ? -6.159 17.984 -1.124 1.00 40.47 194 VAL A C 1
ATOM 1424 O O . VAL A 1 194 ? -6.243 19.193 -1.350 1.00 40.47 194 VAL A O 1
ATOM 1427 N N . GLY A 1 195 ? -7.068 17.326 -0.408 1.00 30.73 195 GLY A N 1
ATOM 1428 C CA . GLY A 1 195 ? -8.127 17.971 0.346 1.00 30.73 195 GLY A CA 1
ATOM 1429 C C . GLY A 1 195 ? -7.509 18.849 1.423 1.00 30.73 195 GLY A C 1
ATOM 1430 O O . GLY A 1 195 ? -7.117 18.370 2.484 1.00 30.73 195 GLY A O 1
ATOM 1431 N N . LEU A 1 196 ? -7.421 20.142 1.121 1.00 37.19 196 LEU A N 1
ATOM 1432 C CA . LEU A 1 196 ? -7.183 21.221 2.067 1.00 37.19 196 LEU A CA 1
ATOM 1433 C C . LEU A 1 196 ? -8.066 21.019 3.301 1.00 37.19 196 LEU A C 1
ATOM 1435 O O . LEU A 1 196 ? -9.293 20.955 3.209 1.00 37.19 196 LEU A O 1
ATOM 1439 N N . ALA A 1 197 ? -7.410 20.921 4.453 1.00 34.41 197 ALA A N 1
ATOM 1440 C CA . ALA A 1 197 ? -8.024 20.866 5.764 1.00 34.41 197 ALA A CA 1
ATOM 1441 C C . ALA A 1 197 ? -9.062 21.990 5.925 1.00 34.41 197 ALA A C 1
ATOM 1443 O O . ALA A 1 197 ? -8.722 23.170 6.023 1.00 34.41 197 ALA A O 1
ATOM 1444 N N . MET A 1 198 ? -10.340 21.619 5.982 1.00 34.59 198 MET A N 1
ATOM 1445 C CA . MET A 1 198 ? -11.399 22.496 6.469 1.00 34.59 198 MET A CA 1
ATOM 1446 C C . MET A 1 198 ? -11.233 22.642 7.984 1.00 34.59 198 MET A C 1
ATOM 1448 O O . MET A 1 198 ? -11.703 21.813 8.761 1.00 34.59 198 MET A O 1
ATOM 1452 N N . MET A 1 199 ? -10.533 23.694 8.409 1.00 36.81 199 MET A N 1
ATOM 1453 C CA . MET A 1 199 ? -10.586 24.155 9.794 1.00 36.81 199 MET A CA 1
ATOM 1454 C C . MET A 1 199 ? -12.014 24.611 10.132 1.00 36.81 199 MET A C 1
ATOM 1456 O O . MET A 1 199 ? -12.586 25.401 9.375 1.00 36.81 199 MET A O 1
ATOM 1460 N N . PRO A 1 200 ? -12.594 24.214 11.278 1.00 36.78 200 PRO A N 1
ATOM 1461 C CA . PRO A 1 200 ? -13.769 24.896 11.793 1.00 36.78 200 PRO A CA 1
ATOM 1462 C C . PRO A 1 200 ? -13.360 26.302 12.250 1.00 36.78 200 PRO A C 1
ATOM 1464 O O . PRO A 1 200 ? -12.627 26.481 13.223 1.00 36.78 200 PRO A O 1
ATOM 1467 N N . LEU A 1 201 ? -13.832 27.315 11.526 1.00 41.62 201 LEU A N 1
ATOM 1468 C CA . LEU A 1 201 ? -13.705 28.710 11.920 1.00 41.62 201 LEU A CA 1
ATOM 1469 C C . LEU A 1 201 ? -14.617 28.948 13.132 1.00 41.62 201 LEU A C 1
ATOM 1471 O O . LEU A 1 201 ? -15.843 28.939 13.022 1.00 41.62 201 LEU A O 1
ATOM 1475 N N . VAL A 1 202 ? -14.010 29.119 14.306 1.00 41.28 202 VAL A N 1
ATOM 1476 C CA . VAL A 1 202 ? -14.700 29.488 15.546 1.00 41.28 202 VAL A CA 1
ATOM 1477 C C . VAL A 1 202 ? -15.309 30.881 15.366 1.00 41.28 202 VAL A C 1
ATOM 1479 O O . VAL A 1 202 ? -14.594 31.881 15.298 1.00 41.28 202 VAL A O 1
ATOM 1482 N N . ILE A 1 203 ? -16.639 30.968 15.308 1.00 44.72 203 ILE A N 1
ATOM 1483 C CA . ILE A 1 203 ? -17.354 32.247 15.342 1.00 44.72 203 ILE A CA 1
ATOM 1484 C C . ILE A 1 203 ? -17.387 32.731 16.798 1.00 44.72 203 ILE A C 1
ATOM 1486 O O . ILE A 1 203 ? -18.284 32.390 17.566 1.00 44.72 203 ILE A O 1
ATOM 1490 N N . ILE A 1 204 ? -16.405 33.549 17.186 1.00 44.72 204 ILE A N 1
ATOM 1491 C CA . ILE A 1 204 ? -16.479 34.367 18.405 1.00 44.72 204 ILE A CA 1
ATOM 1492 C C . ILE A 1 204 ? -17.360 35.579 18.088 1.00 44.72 204 ILE A C 1
ATOM 1494 O O . ILE A 1 204 ? -16.899 36.626 17.634 1.00 44.72 204 ILE A O 1
ATOM 1498 N N . GLY A 1 205 ? -18.664 35.423 18.304 1.00 40.16 205 GLY A N 1
ATOM 1499 C CA . GLY A 1 205 ? -19.620 36.522 18.276 1.00 40.16 205 GLY A CA 1
ATOM 1500 C C . GLY A 1 205 ? -19.606 37.287 19.596 1.00 40.16 205 GLY A C 1
ATOM 1501 O O . GLY A 1 205 ? -20.356 36.962 20.510 1.00 40.16 205 GLY A O 1
ATOM 1502 N N . ALA A 1 206 ? -18.784 38.331 19.692 1.00 47.75 206 ALA A N 1
ATOM 1503 C CA . ALA A 1 206 ? -18.936 39.359 20.715 1.00 47.75 206 ALA A CA 1
ATOM 1504 C C . ALA A 1 206 ? -19.987 40.386 20.264 1.00 47.75 206 ALA A C 1
ATOM 1506 O O . ALA A 1 206 ? -19.774 41.076 19.267 1.00 47.75 206 ALA A O 1
ATOM 1507 N N . LYS A 1 207 ? -21.070 40.579 21.029 1.00 43.53 207 LYS A N 1
ATOM 1508 C CA . LYS A 1 207 ? -21.762 41.878 21.078 1.00 43.53 207 LYS A CA 1
ATOM 1509 C C . LYS A 1 207 ? -22.176 42.252 22.498 1.00 43.53 207 LYS A C 1
ATOM 1511 O O . LYS A 1 207 ? -22.771 41.479 23.237 1.00 43.53 207 LYS A O 1
ATOM 1516 N N . ARG A 1 208 ? -21.784 43.484 22.822 1.00 47.72 208 ARG A N 1
ATOM 1517 C CA . ARG A 1 208 ? -21.936 44.231 24.069 1.00 47.72 208 ARG A CA 1
ATOM 1518 C C . ARG A 1 208 ? -23.395 44.567 24.399 1.00 47.72 208 ARG A C 1
ATOM 1520 O O . ARG A 1 208 ? -24.180 44.859 23.504 1.00 47.72 208 ARG A O 1
ATOM 1527 N N . HIS A 1 209 ? -23.641 44.622 25.709 1.00 48.75 209 HIS A N 1
ATOM 1528 C CA . HIS A 1 209 ? -24.608 45.415 26.480 1.00 48.75 209 HIS A CA 1
ATOM 1529 C C . HIS A 1 209 ? -25.544 46.393 25.746 1.00 48.75 209 HIS A C 1
ATOM 1531 O O . HIS A 1 209 ? -25.092 47.299 25.044 1.00 48.75 209 HIS A O 1
ATOM 1537 N N . LYS A 1 210 ? -26.817 46.377 26.170 1.00 49.53 210 LYS A N 1
ATOM 1538 C CA . LYS A 1 210 ? -27.553 47.606 26.496 1.00 49.53 210 LYS A CA 1
ATOM 1539 C C . LYS A 1 210 ? -28.494 47.379 27.690 1.00 49.53 210 LYS A C 1
ATOM 1541 O O . LYS A 1 210 ? -29.219 46.395 27.736 1.00 49.53 210 LYS A O 1
ATOM 1546 N N . THR A 1 211 ? -28.394 48.282 28.656 1.00 63.31 211 THR A N 1
ATOM 1547 C CA . THR A 1 211 ? -29.186 48.453 29.881 1.00 63.31 211 THR A CA 1
ATOM 1548 C C . THR A 1 211 ? -30.562 49.074 29.607 1.00 63.31 211 THR A C 1
ATOM 1550 O O . THR A 1 211 ? -30.660 49.960 28.760 1.00 63.31 211 THR A O 1
ATOM 1553 N N . ALA A 1 212 ? -31.576 48.662 30.374 1.00 55.66 212 ALA A N 1
ATOM 1554 C CA . ALA A 1 212 ? -32.733 49.439 30.862 1.00 55.66 212 ALA A CA 1
ATOM 1555 C C . ALA A 1 212 ? -33.486 48.503 31.836 1.00 55.66 212 ALA A C 1
ATOM 1557 O O . ALA A 1 212 ? -33.825 47.394 31.446 1.00 55.66 212 ALA A O 1
ATOM 1558 N N . ASN A 1 213 ? -33.452 48.720 33.152 1.00 61.03 213 ASN A N 1
ATOM 1559 C CA . ASN A 1 213 ? -34.273 49.667 33.913 1.00 61.03 213 ASN A CA 1
ATOM 1560 C C . ASN A 1 213 ? -35.768 49.333 33.813 1.00 61.03 213 ASN A C 1
ATOM 1562 O O . ASN A 1 213 ? -36.393 49.724 32.837 1.00 61.03 213 ASN A O 1
ATOM 1566 N N . GLU A 1 214 ? -36.308 48.663 34.831 1.00 56.22 214 GLU A N 1
ATOM 1567 C CA . GLU A 1 214 ? -37.711 48.799 35.229 1.00 56.22 214 GLU A CA 1
ATOM 1568 C C . GLU A 1 214 ? -37.854 48.420 36.710 1.00 56.22 214 GLU A C 1
ATOM 1570 O O . GLU A 1 214 ? -37.583 47.291 37.120 1.00 56.22 214 GLU A O 1
ATOM 1575 N N . ASP A 1 215 ? -38.192 49.443 37.496 1.00 68.38 215 ASP A N 1
ATOM 1576 C CA . ASP A 1 215 ? -38.758 49.368 38.837 1.00 68.38 215 ASP A CA 1
ATOM 1577 C C . ASP A 1 215 ? -40.085 48.587 38.819 1.00 68.38 215 ASP A C 1
ATOM 1579 O O . ASP A 1 215 ? -40.877 48.760 37.890 1.00 68.38 215 ASP A O 1
ATOM 1583 N N . ILE A 1 216 ? -40.324 47.775 39.858 1.00 56.50 216 ILE A N 1
ATOM 1584 C CA . ILE A 1 216 ? -41.489 47.745 40.781 1.00 56.50 216 ILE A CA 1
ATOM 1585 C C . ILE A 1 216 ? -41.335 46.535 41.713 1.00 56.50 216 ILE A C 1
ATOM 1587 O O . ILE A 1 216 ? -41.163 45.401 41.211 1.00 56.50 216 ILE A O 1
#

Foldseek 3Di:
DDDDDDDDDDDDDDPPPPPPPDPDPPPVVLPVVLVVQQVVLCVQLVVCVVVVVLVSNLVSLLVNPVRDADDPVCLVVNLVSLLSSLVSLVSVLVVVVVVVDLCSLLSLVVNLVSLVVVQVRLCVHVNNPSDDPSSVVSNVVSVVVNVVSPPRPDDDHPPDDPCPPPPPDDDDDDDDDDDDDDDPDDPDDPPPPPPDDPDPDDPPDDDDDDDDDDDD

Sequence (216 aa):
MGATVPLPAMAGPAEIDTDYRGPAEIDTNYQDGSAGSARALTQQGQAAFDAGDYLGAAAAWRKILDILPENELNREERENALLISLEAYKQAFRRVSLEGTSDGAQYLRDALALCDAYTKEVGRVHGPTGVSPAVVESRVEIEGMLTGVGPGEPRTPIVPAPDTGLVLEPDNIHRGSGKNGTGLIALGSVSIVVGLAMMPLVIIGAKRHKTANEDI

pLDDT: mean 72.3, std 24.41, range [30.73, 98.56]

Radius of gyration: 30.27 Å; chains: 1; bounding box: 111×70×91 Å

Secondary structure (DSSP, 8-state):
----PPPPP-PPPP---TT---S----THHHHHHHHHHHHHHHHHHHHHHTT-HHHHHHHHHHHHHHS-SSTTTHHHHHHHHHHHHHHHHHHHHHHHHTT-TTHHHHHHHHHHHHHHHHHHHHHHH-TT-S-HHHHHHHHHHHHHHHHH--PPPPPP-PPPP-------------------------S----------------------------